Protein AF-A0A818KD99-F1 (afdb_monomer_lite)

Foldseek 3Di:
DDDFDPDDDDDDDDDDDADGWDADPNDTDGDPLSVLVCCLVVQQVAQRQFQLPRDGSVPDDVVSNVVSSVLLVCCCVALLDCDVVHALHCLLLVVLVLVVQDDPVSNDVSQDCVNQNDCRNVVSVPDDNVVNLVRLLVSCPVVQVCLVVVPCGANSGNHHHSNRCSVLVSLLVCCLRPVVSSCVRFVVSDVSRVVSNVVVCPPPVNVSVVVSVVSVVVD

Secondary structure (DSSP, 8-state):
-----------SS--------EEETTEEE-SHHHHHHHHHHH-TTSBPSSSSS--BGGGS-HHHHHHHHHHHHHHHHTTTS--TTT--HHHHHHHHHHHH--SHHHHHHHTSHHHH-TTHHHHHHTS-HHHHHHHHHHHHHHHHHHHHHSTT--SSSSS--HHHHHHHHHHHHHHHH-HHHHHHHTGGG-HHHHHHHHHHHHHHHHHHHHHHHHHTT--

Structure (mmCIF, N/CA/C/O backbone):
data_AF-A0A818KD99-F1
#
_entry.id   AF-A0A818KD99-F1
#
loop_
_atom_site.group_PDB
_atom_site.id
_atom_site.type_symbol
_atom_site.label_atom_id
_atom_site.label_alt_id
_atom_site.label_comp_id
_atom_site.label_asym_id
_atom_site.label_entity_id
_atom_site.label_seq_id
_atom_site.pdbx_PDB_ins_code
_atom_site.Cartn_x
_atom_site.Cartn_y
_atom_site.Cartn_z
_atom_site.occupancy
_atom_site.B_iso_or_equiv
_atom_site.auth_seq_id
_atom_site.auth_comp_id
_atom_site.auth_asym_id
_atom_site.auth_atom_id
_atom_site.pdbx_PDB_model_num
ATOM 1 N N . MET A 1 1 ? -13.123 -18.432 10.328 1.00 26.11 1 MET A N 1
ATOM 2 C CA . MET A 1 1 ? -12.073 -18.640 9.309 1.00 26.11 1 MET A CA 1
ATOM 3 C C . MET A 1 1 ? -12.634 -18.139 7.995 1.00 26.11 1 MET A C 1
ATOM 5 O O . MET A 1 1 ? -13.547 -18.763 7.474 1.00 26.11 1 MET A O 1
ATOM 9 N N . ILE A 1 2 ? -12.191 -16.966 7.548 1.00 26.88 2 ILE A N 1
ATOM 10 C CA . ILE A 1 2 ? -12.577 -16.408 6.250 1.00 26.88 2 ILE A CA 1
ATOM 11 C C . ILE A 1 2 ? -11.594 -17.006 5.240 1.00 26.88 2 ILE A C 1
ATOM 13 O O . ILE A 1 2 ? -10.400 -16.733 5.319 1.00 26.88 2 ILE A O 1
ATOM 17 N N . ASN A 1 3 ? -12.075 -17.883 4.359 1.00 22.14 3 ASN A N 1
ATOM 18 C CA . ASN A 1 3 ? -11.269 -18.414 3.263 1.00 22.14 3 ASN A CA 1
ATOM 19 C C . ASN A 1 3 ? -11.343 -17.417 2.104 1.00 22.14 3 ASN A C 1
ATOM 21 O O . ASN A 1 3 ? -12.406 -17.232 1.516 1.00 22.14 3 ASN A O 1
ATOM 25 N N . ILE A 1 4 ? -10.221 -16.771 1.794 1.00 31.23 4 ILE A N 1
ATOM 26 C CA . ILE A 1 4 ? -10.074 -15.942 0.597 1.00 31.23 4 ILE A CA 1
ATOM 27 C C . ILE A 1 4 ? -9.836 -16.901 -0.573 1.00 31.23 4 ILE A C 1
ATOM 29 O O . ILE A 1 4 ? -8.797 -17.559 -0.638 1.00 31.23 4 ILE A O 1
ATOM 33 N N . TYR A 1 5 ? -10.808 -17.022 -1.475 1.00 26.77 5 TYR A N 1
ATOM 34 C CA . TYR A 1 5 ? -10.678 -17.832 -2.684 1.00 26.77 5 TYR A CA 1
ATOM 35 C C . TYR A 1 5 ? -10.299 -16.932 -3.863 1.00 26.77 5 TYR A C 1
ATOM 37 O O . TYR A 1 5 ? -11.131 -16.208 -4.398 1.00 26.77 5 TYR A O 1
ATOM 45 N N . ILE A 1 6 ? -9.048 -17.016 -4.322 1.00 28.67 6 ILE A N 1
ATOM 46 C CA . ILE A 1 6 ? -8.681 -16.529 -5.657 1.00 28.67 6 ILE A CA 1
ATOM 47 C C . ILE A 1 6 ? -9.100 -17.618 -6.652 1.00 28.67 6 ILE A C 1
ATOM 49 O O . ILE A 1 6 ? -8.325 -18.516 -6.976 1.00 28.67 6 ILE A O 1
ATOM 53 N N . THR A 1 7 ? -10.358 -17.603 -7.090 1.00 27.12 7 THR A N 1
ATOM 54 C CA . THR A 1 7 ? -10.841 -18.517 -8.134 1.00 27.12 7 THR A CA 1
ATOM 55 C C . THR A 1 7 ? -10.511 -17.968 -9.521 1.00 27.12 7 THR A C 1
ATOM 57 O O . THR A 1 7 ? -11.014 -16.928 -9.949 1.00 27.12 7 THR A O 1
ATOM 60 N N . HIS A 1 8 ? -9.657 -18.701 -10.236 1.00 25.56 8 HIS A N 1
ATOM 61 C CA . HIS A 1 8 ? -9.480 -18.595 -11.681 1.00 25.56 8 HIS A CA 1
ATOM 62 C C . HIS A 1 8 ? -10.712 -19.217 -12.360 1.00 25.56 8 HIS A C 1
ATOM 64 O O . HIS A 1 8 ? -11.007 -20.391 -12.137 1.00 25.56 8 HIS A O 1
ATOM 70 N N . ILE A 1 9 ? -11.449 -18.437 -13.154 1.00 29.59 9 ILE A N 1
ATOM 71 C CA . ILE A 1 9 ? -12.524 -18.943 -14.019 1.00 29.59 9 ILE A CA 1
ATOM 72 C C . ILE A 1 9 ? -12.188 -18.550 -15.458 1.00 29.59 9 ILE A C 1
ATOM 74 O O . ILE A 1 9 ? -12.288 -17.378 -15.826 1.00 29.59 9 ILE A O 1
ATOM 78 N N . GLU A 1 10 ? -11.825 -19.540 -16.272 1.00 31.14 10 GLU A N 1
ATOM 79 C CA . GLU A 1 10 ? -11.877 -19.451 -17.731 1.00 31.14 10 GLU A CA 1
ATOM 80 C C . GLU A 1 10 ? -13.344 -19.399 -18.194 1.00 31.14 10 GLU A C 1
ATOM 82 O O . GLU A 1 10 ? -14.123 -20.292 -17.858 1.00 31.14 10 GLU A O 1
ATOM 87 N N . ASN A 1 11 ? -13.727 -18.391 -18.992 1.00 32.22 11 ASN A N 1
ATOM 88 C CA . ASN A 1 11 ? -14.248 -18.635 -20.348 1.00 32.22 11 ASN A CA 1
ATOM 89 C C . ASN A 1 11 ? -14.561 -17.352 -21.145 1.00 32.22 11 ASN A C 1
ATOM 91 O O . ASN A 1 11 ? -15.313 -16.486 -20.702 1.00 32.22 11 ASN A O 1
ATOM 95 N N . ASN A 1 12 ? -14.035 -17.339 -22.374 1.00 35.34 12 ASN A N 1
ATOM 96 C CA . ASN A 1 12 ? -14.527 -16.730 -23.612 1.00 35.34 12 ASN A CA 1
ATOM 97 C C . ASN A 1 12 ? -15.147 -15.322 -23.570 1.00 35.34 12 ASN A C 1
ATOM 99 O O . ASN A 1 12 ? -16.358 -15.149 -23.434 1.00 35.34 12 ASN A O 1
ATOM 103 N N . GLY A 1 13 ? -14.332 -14.334 -23.956 1.00 32.75 13 GLY A N 1
ATOM 104 C CA . GLY A 1 13 ? -14.774 -13.446 -25.035 1.00 32.75 13 GLY A CA 1
ATOM 105 C C . GLY A 1 13 ? -14.569 -11.947 -24.878 1.00 32.75 13 GLY A C 1
ATOM 106 O O . GLY A 1 13 ? -14.879 -11.258 -25.837 1.00 32.75 13 GLY A O 1
ATOM 107 N N . ASN A 1 14 ? -14.065 -11.426 -23.754 1.00 34.41 14 ASN A N 1
ATOM 108 C CA . ASN A 1 14 ? -13.600 -10.032 -23.634 1.00 34.41 14 ASN A CA 1
ATOM 109 C C . ASN A 1 14 ? -12.759 -9.865 -22.356 1.00 34.41 14 ASN A C 1
ATOM 111 O O . ASN A 1 14 ? -13.294 -9.760 -21.251 1.00 34.41 14 ASN A O 1
ATOM 115 N N . GLU A 1 15 ? -11.437 -9.878 -22.504 1.00 33.91 15 GLU A N 1
ATOM 116 C CA . GLU A 1 15 ? -10.476 -9.870 -21.398 1.00 33.91 15 GLU A CA 1
ATOM 117 C C . GLU A 1 15 ? -10.384 -8.508 -20.692 1.00 33.91 15 GLU A C 1
ATOM 119 O O . GLU A 1 15 ? -9.918 -7.511 -21.243 1.00 33.91 15 GLU A O 1
ATOM 124 N N . LYS A 1 16 ? -10.765 -8.497 -19.412 1.00 34.91 16 LYS A N 1
ATOM 125 C CA . LYS A 1 16 ? -10.195 -7.619 -18.384 1.00 34.91 16 LYS A CA 1
ATOM 126 C C . LYS A 1 16 ? -9.540 -8.521 -17.346 1.00 34.91 16 LYS A C 1
ATOM 128 O O . LYS A 1 16 ? -10.191 -9.442 -16.857 1.00 34.91 16 LYS A O 1
ATOM 133 N N . ILE A 1 17 ? -8.276 -8.255 -17.027 1.00 36.91 17 ILE A N 1
ATOM 134 C CA . ILE A 1 17 ? -7.536 -8.946 -15.965 1.00 36.91 17 ILE A CA 1
ATOM 135 C C . ILE A 1 17 ? -8.231 -8.727 -14.617 1.00 36.91 17 ILE A C 1
ATOM 137 O O . ILE A 1 17 ? -8.660 -7.612 -14.324 1.00 36.91 17 ILE A O 1
ATOM 141 N N . ARG A 1 18 ? -8.377 -9.807 -13.838 1.00 43.84 18 ARG A N 1
ATOM 142 C CA . ARG A 1 18 ? -9.147 -9.881 -12.585 1.00 43.84 18 ARG A CA 1
ATOM 143 C C . ARG A 1 18 ? -8.209 -10.175 -11.404 1.00 43.84 18 ARG A C 1
ATOM 145 O O . ARG A 1 18 ? -7.439 -11.127 -11.485 1.00 43.84 18 ARG A O 1
ATOM 152 N N . GLU A 1 19 ? -8.316 -9.399 -10.327 1.00 45.09 19 GLU A N 1
ATOM 153 C CA . GLU A 1 19 ? -7.688 -9.624 -9.009 1.00 45.09 19 GLU A CA 1
ATOM 154 C C . GLU A 1 19 ? -8.758 -9.522 -7.898 1.00 45.09 19 GLU A C 1
ATOM 156 O O . GLU A 1 19 ? -9.777 -8.868 -8.113 1.00 45.09 19 GLU A O 1
ATOM 161 N N . GLU A 1 20 ? -8.500 -10.200 -6.765 1.00 42.84 20 GLU A N 1
ATOM 162 C CA . GLU A 1 20 ? -9.299 -10.355 -5.522 1.00 42.84 20 GLU A CA 1
ATOM 163 C C . GLU A 1 20 ? -10.825 -10.540 -5.687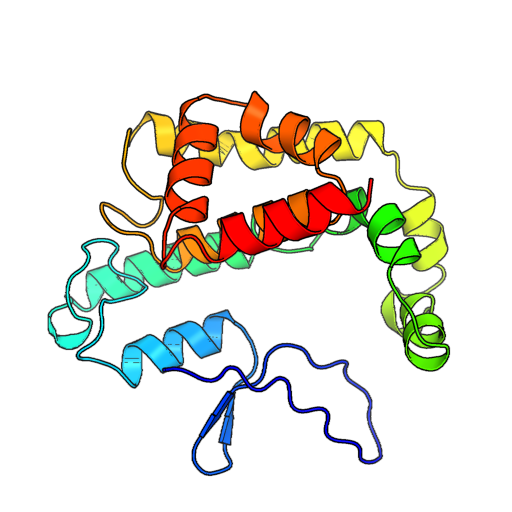 1.00 42.84 20 GLU A C 1
ATOM 165 O O . GLU A 1 20 ? -11.573 -9.586 -5.886 1.00 42.84 20 GLU A O 1
ATOM 170 N N . ASN A 1 21 ? -11.303 -11.783 -5.518 1.00 47.00 21 ASN A N 1
ATOM 171 C CA . ASN A 1 21 ? -12.726 -12.131 -5.600 1.00 47.00 21 ASN A CA 1
ATOM 172 C C . ASN A 1 21 ? -13.257 -12.622 -4.246 1.00 47.00 21 ASN A C 1
ATOM 174 O O . ASN A 1 21 ? -12.623 -13.449 -3.590 1.00 47.00 21 ASN A O 1
ATOM 178 N N . TYR A 1 22 ? -14.470 -12.194 -3.890 1.00 49.56 22 TYR A N 1
ATOM 179 C CA . TYR A 1 22 ? -15.312 -12.872 -2.901 1.00 49.56 22 TYR A CA 1
ATOM 180 C C . TYR A 1 22 ? -16.582 -13.373 -3.595 1.00 49.56 22 TYR A C 1
ATOM 182 O O . TYR A 1 22 ? -17.238 -12.610 -4.305 1.00 49.56 22 TYR A O 1
ATOM 190 N N . GLU A 1 23 ? -16.909 -14.654 -3.403 1.00 46.06 23 GLU A N 1
ATOM 191 C CA . GLU A 1 23 ? -18.148 -15.276 -3.880 1.00 46.06 23 GLU A CA 1
ATOM 192 C C . GLU A 1 23 ? -19.087 -15.501 -2.689 1.00 46.06 23 GLU A C 1
ATOM 194 O O . GLU A 1 23 ? -18.743 -16.212 -1.743 1.00 46.06 23 GLU A O 1
ATOM 199 N N . LEU A 1 24 ? -20.274 -14.895 -2.738 1.00 53.84 24 LEU A N 1
ATOM 200 C CA . LEU A 1 24 ? -21.346 -15.109 -1.766 1.00 53.84 24 LEU A CA 1
ATOM 201 C C . LEU A 1 24 ? -22.647 -15.387 -2.522 1.00 53.84 24 LEU A C 1
ATOM 203 O O . LEU A 1 24 ? -23.098 -14.539 -3.289 1.00 53.84 24 LEU A O 1
ATOM 207 N N . ASP A 1 25 ? -23.244 -16.565 -2.328 1.00 53.84 25 ASP A N 1
ATOM 208 C CA . ASP A 1 25 ? -24.522 -16.958 -2.948 1.00 53.84 25 ASP A CA 1
ATOM 209 C C . ASP A 1 25 ? -24.576 -16.737 -4.480 1.00 53.84 25 ASP A C 1
ATOM 211 O O . ASP A 1 25 ? -25.612 -16.391 -5.048 1.00 53.84 25 ASP A O 1
ATOM 215 N N . GLY A 1 26 ? -23.435 -16.905 -5.164 1.00 61.97 26 GLY A N 1
ATOM 216 C CA . GLY A 1 26 ? -23.280 -16.687 -6.609 1.00 61.97 26 GLY A CA 1
ATOM 217 C C . GLY A 1 26 ? -23.076 -15.226 -7.043 1.00 61.97 26 GLY A C 1
ATOM 218 O O . GLY A 1 26 ? -23.005 -14.954 -8.241 1.00 61.97 26 GLY A O 1
ATOM 219 N N . THR A 1 27 ? -22.967 -14.280 -6.103 1.00 63.59 27 THR A N 1
ATOM 220 C CA . THR A 1 27 ? -22.632 -12.872 -6.370 1.00 63.59 27 THR A CA 1
ATOM 221 C C . THR A 1 27 ? -21.140 -12.635 -6.163 1.00 63.59 27 THR A C 1
ATOM 223 O O . THR A 1 27 ? -20.598 -12.945 -5.103 1.00 63.59 27 THR A O 1
ATOM 226 N N . PHE A 1 28 ? -20.489 -12.051 -7.171 1.00 74.94 28 PHE A N 1
ATOM 227 C CA . PHE A 1 28 ? -19.080 -11.668 -7.117 1.00 74.94 28 PHE A CA 1
ATOM 228 C C . PHE A 1 28 ? -18.934 -10.175 -6.834 1.00 74.94 28 PHE A C 1
ATOM 230 O O . PHE A 1 28 ? -19.498 -9.345 -7.553 1.00 74.94 28 PHE A O 1
ATOM 237 N N . ILE A 1 29 ? -18.146 -9.846 -5.812 1.00 72.69 29 ILE A N 1
ATOM 238 C CA . ILE A 1 29 ? -17.734 -8.472 -5.511 1.00 72.69 29 ILE A CA 1
ATOM 239 C C . ILE A 1 29 ? -16.261 -8.330 -5.882 1.00 72.69 29 ILE A C 1
ATOM 241 O O . ILE A 1 29 ? -15.429 -9.142 -5.479 1.00 72.69 29 ILE A O 1
ATOM 245 N N . TYR A 1 30 ? -15.978 -7.292 -6.662 1.00 75.06 30 TYR A N 1
ATOM 246 C CA . TYR A 1 30 ? -14.647 -6.883 -7.103 1.00 75.06 30 TYR A CA 1
ATOM 247 C C . TYR A 1 30 ? -14.370 -5.481 -6.558 1.00 75.06 30 TYR A C 1
ATOM 249 O O . TYR A 1 30 ? -15.332 -4.772 -6.268 1.00 75.06 30 TYR A O 1
ATOM 257 N N . ASP A 1 31 ? -13.097 -5.068 -6.538 1.00 82.19 31 ASP A N 1
ATOM 258 C CA . ASP A 1 31 ? -12.602 -3.805 -5.957 1.00 82.19 31 ASP A CA 1
ATOM 259 C C . ASP A 1 31 ? -12.499 -3.875 -4.423 1.00 82.19 31 ASP A C 1
ATOM 261 O O . ASP A 1 31 ? -13.488 -4.061 -3.714 1.00 82.19 31 ASP A O 1
ATOM 265 N N . SER A 1 32 ? -11.276 -3.731 -3.904 1.00 84.94 32 SER A N 1
ATOM 266 C CA . SER A 1 32 ? -10.979 -3.862 -2.472 1.00 84.94 32 SER A CA 1
ATOM 267 C C . SER A 1 32 ? -11.717 -2.831 -1.615 1.00 84.94 32 SER A C 1
ATOM 269 O O . SER A 1 32 ? -12.042 -3.112 -0.459 1.00 84.94 32 SER A O 1
ATOM 271 N N . PHE A 1 33 ? -12.050 -1.662 -2.171 1.00 89.44 33 PHE A N 1
ATOM 272 C CA . PHE A 1 33 ? -12.852 -0.661 -1.480 1.00 89.44 33 PHE A CA 1
ATOM 273 C C . PHE A 1 33 ? -14.318 -1.095 -1.394 1.00 89.44 33 PHE A C 1
ATOM 275 O O . PHE A 1 33 ? -14.915 -1.017 -0.322 1.00 89.44 33 PHE A O 1
ATOM 282 N N . LEU A 1 34 ? -14.889 -1.610 -2.490 1.00 90.12 34 LEU A N 1
ATOM 283 C CA . LEU A 1 34 ? -16.258 -2.142 -2.490 1.00 90.12 34 LEU A CA 1
ATOM 284 C C . LEU A 1 34 ? -16.393 -3.370 -1.585 1.00 90.12 34 LEU A C 1
ATOM 286 O O . LEU A 1 34 ? -17.403 -3.515 -0.898 1.00 90.12 34 LEU A O 1
ATOM 290 N N . ILE A 1 35 ? -15.367 -4.222 -1.537 1.00 89.31 35 ILE A N 1
ATOM 291 C CA . ILE A 1 35 ? -15.289 -5.341 -0.595 1.00 89.31 35 ILE A CA 1
ATOM 292 C C . ILE A 1 35 ? -15.326 -4.822 0.845 1.00 89.31 35 ILE A C 1
ATOM 294 O O . ILE A 1 35 ? -16.110 -5.329 1.642 1.00 89.31 35 ILE A O 1
ATOM 298 N N . ALA A 1 36 ? -14.546 -3.791 1.187 1.00 93.88 36 ALA A N 1
ATOM 299 C CA . ALA A 1 36 ? -14.570 -3.203 2.526 1.00 93.88 36 ALA A CA 1
ATOM 300 C C . ALA A 1 36 ? -15.946 -2.612 2.883 1.00 93.88 36 ALA A C 1
ATOM 302 O O . ALA A 1 36 ? -16.438 -2.807 3.993 1.00 93.88 36 ALA A O 1
ATOM 303 N N . GLU A 1 37 ? -16.612 -1.935 1.943 1.00 94.00 37 GLU A N 1
ATOM 304 C CA . GLU A 1 37 ? -17.975 -1.437 2.162 1.00 94.00 37 GLU A CA 1
ATOM 305 C C . GLU A 1 37 ? -18.997 -2.560 2.329 1.00 94.00 37 GLU A C 1
ATOM 307 O O . GLU A 1 37 ? -19.921 -2.448 3.135 1.00 94.00 37 GLU A O 1
ATOM 312 N N . TRP A 1 38 ? -18.844 -3.642 1.572 1.00 93.75 38 TRP A N 1
ATOM 313 C CA . TRP A 1 38 ? -19.688 -4.813 1.717 1.00 93.75 38 TRP A CA 1
ATOM 314 C C . TRP A 1 38 ? -19.463 -5.504 3.064 1.00 93.75 38 TRP A C 1
ATOM 316 O O . TRP A 1 38 ? -20.446 -5.833 3.726 1.00 93.75 38 TRP A O 1
ATOM 326 N N . LEU A 1 39 ? -18.210 -5.670 3.499 1.00 93.62 39 LEU A N 1
ATOM 327 C CA . LEU A 1 39 ? -17.862 -6.241 4.803 1.00 93.62 39 LEU A CA 1
ATOM 328 C C . LEU A 1 39 ? -18.479 -5.430 5.947 1.00 93.62 39 LEU A C 1
ATOM 330 O O . LEU A 1 39 ? -19.118 -6.015 6.818 1.00 93.62 39 LEU A O 1
ATOM 334 N N . GLU A 1 40 ? -18.354 -4.102 5.897 1.00 95.25 40 GLU A N 1
ATOM 335 C CA . GLU A 1 40 ? -18.941 -3.180 6.879 1.00 95.25 40 GLU A CA 1
ATOM 336 C C . GLU A 1 40 ? -20.456 -3.377 7.016 1.00 95.25 40 GLU A C 1
ATOM 338 O O . GLU A 1 40 ? -20.985 -3.424 8.120 1.00 95.25 40 GLU A O 1
ATOM 343 N N . ASN A 1 41 ? -21.163 -3.536 5.894 1.00 93.88 41 ASN A N 1
ATOM 344 C CA . ASN A 1 41 ? -22.617 -3.701 5.902 1.00 93.88 41 ASN A CA 1
ATOM 345 C C . ASN A 1 41 ? -23.062 -5.131 6.253 1.00 93.88 41 ASN A C 1
ATOM 347 O O . ASN A 1 41 ? -24.132 -5.321 6.828 1.00 93.88 41 ASN A O 1
ATOM 351 N N . THR A 1 42 ? -22.282 -6.138 5.857 1.00 94.25 42 THR A N 1
ATOM 352 C CA . THR A 1 42 ? -22.667 -7.557 5.956 1.00 94.25 42 THR A CA 1
ATOM 353 C C . THR A 1 42 ? -22.359 -8.146 7.322 1.00 94.25 42 THR A C 1
ATOM 355 O O . THR A 1 42 ? -23.076 -9.033 7.783 1.00 94.25 42 THR A O 1
ATOM 358 N N . TYR A 1 43 ? -21.321 -7.641 7.988 1.00 94.62 43 TYR A N 1
ATOM 359 C CA . TYR A 1 43 ? -20.899 -8.095 9.309 1.00 94.62 43 TYR A CA 1
ATOM 360 C C . TYR A 1 43 ? -21.024 -6.959 10.328 1.00 94.62 43 TYR A C 1
ATOM 362 O O . TYR A 1 43 ? -20.014 -6.490 10.853 1.00 94.62 43 TYR A O 1
ATOM 370 N N . PRO A 1 44 ? -22.256 -6.523 10.648 1.00 95.44 44 PRO A N 1
ATOM 371 C CA . PRO A 1 44 ? -22.470 -5.414 11.570 1.00 95.44 44 PRO A CA 1
ATOM 372 C C . PRO A 1 44 ? -21.938 -5.714 12.983 1.00 95.44 44 PRO A C 1
ATOM 374 O O . PRO A 1 44 ? -21.528 -4.801 13.695 1.00 95.44 44 PRO A O 1
ATOM 377 N N . ASP A 1 45 ? -21.882 -6.995 13.356 1.00 97.00 45 ASP A N 1
ATOM 378 C CA . ASP A 1 45 ? -21.361 -7.481 14.639 1.00 97.00 45 ASP A CA 1
ATOM 379 C C . ASP A 1 45 ? -19.830 -7.680 14.644 1.00 97.00 45 ASP A C 1
ATOM 381 O O . ASP A 1 45 ? -19.278 -8.264 15.578 1.00 97.00 45 ASP A O 1
ATOM 385 N N . ALA A 1 46 ? -19.128 -7.228 13.600 1.00 96.00 46 ALA A N 1
ATOM 386 C CA . ALA A 1 46 ? -17.669 -7.175 13.540 1.00 96.00 46 ALA A CA 1
ATOM 387 C C . ALA A 1 46 ? -17.160 -5.735 13.752 1.00 96.00 46 ALA A C 1
ATOM 389 O O . ALA A 1 46 ? -17.921 -4.781 13.559 1.00 96.00 46 ALA A O 1
ATOM 390 N N . PRO A 1 47 ? -15.882 -5.547 14.145 1.00 96.31 47 PRO A N 1
ATOM 391 C CA . PRO A 1 47 ? -15.293 -4.216 14.259 1.00 96.31 47 PRO A CA 1
ATOM 392 C C . PRO A 1 47 ? -15.404 -3.422 12.953 1.00 96.31 47 PRO A C 1
ATOM 394 O O . PRO A 1 47 ? -15.102 -3.954 11.884 1.00 96.31 47 PRO A O 1
ATOM 397 N N . SER A 1 48 ? -15.802 -2.152 13.043 1.00 97.38 48 SER A N 1
ATOM 398 C CA . SER A 1 48 ? -15.919 -1.276 11.874 1.00 97.38 48 SER A CA 1
ATOM 399 C C . SER A 1 48 ? -14.560 -1.030 11.221 1.00 97.38 48 SER A C 1
ATOM 401 O O . SER A 1 48 ? -13.567 -0.734 11.891 1.00 97.38 48 SER A O 1
ATOM 403 N N . LEU A 1 49 ? -14.534 -1.069 9.889 1.00 97.19 49 LEU A N 1
ATOM 404 C CA . LEU A 1 49 ? -13.362 -0.735 9.082 1.00 97.19 49 LEU A CA 1
ATOM 405 C C . LEU A 1 49 ? -13.175 0.778 8.928 1.00 97.19 49 LEU A C 1
ATOM 407 O O . LEU A 1 49 ? -12.108 1.221 8.504 1.00 97.19 49 LEU A O 1
ATOM 411 N N . PHE A 1 50 ? -14.187 1.585 9.252 1.00 97.94 50 PHE A N 1
ATOM 412 C CA . PHE A 1 50 ? -14.200 3.011 8.924 1.00 97.94 50 PHE A CA 1
ATOM 413 C C . PHE A 1 50 ? -14.220 3.933 10.147 1.00 97.94 50 PHE A C 1
ATOM 415 O O . PHE A 1 50 ? -13.904 5.110 10.009 1.00 97.94 50 PHE A O 1
ATOM 422 N N . THR A 1 51 ? -14.529 3.460 11.354 1.00 97.00 51 THR A N 1
ATOM 423 C CA . THR A 1 51 ? -14.543 4.348 12.534 1.00 97.00 51 THR A CA 1
ATOM 424 C C . THR A 1 51 ? -13.173 4.554 13.172 1.00 97.00 51 THR A C 1
ATOM 426 O O . THR A 1 51 ? -12.937 5.615 13.744 1.00 97.00 51 THR A O 1
ATOM 429 N N . GLY A 1 52 ? -12.293 3.547 13.120 1.00 95.94 52 GLY A N 1
ATOM 430 C CA . GLY A 1 52 ? -10.982 3.574 13.782 1.00 95.94 52 GLY A CA 1
ATOM 431 C C . GLY A 1 52 ? -11.032 3.537 15.313 1.00 95.94 52 GLY A C 1
ATOM 432 O O . GLY A 1 52 ? -10.009 3.745 15.962 1.00 95.94 52 GLY A O 1
ATOM 433 N N . ASP A 1 53 ? -12.196 3.275 15.915 1.00 95.75 53 ASP A N 1
ATOM 434 C CA . ASP A 1 53 ? -12.380 3.223 17.373 1.00 95.75 53 ASP A CA 1
ATOM 435 C C . ASP A 1 53 ? -12.469 1.794 17.937 1.00 95.75 53 ASP A C 1
ATOM 437 O O . ASP A 1 53 ? -12.572 1.619 19.152 1.00 95.75 53 ASP A O 1
ATOM 441 N N . GLY A 1 54 ? -12.400 0.782 17.066 1.00 93.81 54 GLY A N 1
ATOM 442 C CA . GLY A 1 54 ? -12.425 -0.638 17.428 1.00 93.81 54 GLY A CA 1
ATOM 443 C C . GLY A 1 54 ? -13.802 -1.165 17.832 1.00 93.81 54 GLY A C 1
ATOM 444 O O . GLY A 1 54 ? -13.910 -2.322 18.237 1.00 93.81 54 GLY A O 1
ATOM 445 N N . LYS A 1 55 ? -14.852 -0.342 17.741 1.00 95.69 55 LYS A N 1
ATOM 446 C CA . LYS A 1 55 ? -16.222 -0.759 18.054 1.00 95.69 55 LYS A CA 1
ATOM 447 C C . LYS A 1 55 ? -16.849 -1.525 16.900 1.00 95.69 55 LYS A C 1
ATOM 449 O O . LYS A 1 55 ? -16.383 -1.453 15.763 1.00 95.69 55 LYS A O 1
ATOM 454 N N . LEU A 1 56 ? -17.923 -2.245 17.213 1.00 97.12 56 LEU A N 1
ATOM 455 C CA . LEU A 1 56 ? -18.720 -2.945 16.215 1.00 97.12 56 LEU A CA 1
ATOM 456 C C . LEU A 1 56 ? -19.344 -1.947 15.237 1.00 97.12 56 LEU A C 1
ATOM 458 O O . LEU A 1 56 ? -19.690 -0.826 15.620 1.00 97.12 56 LEU A O 1
ATOM 462 N N . SER A 1 57 ? -19.515 -2.355 13.983 1.00 94.88 57 SER A N 1
ATOM 463 C CA . SER A 1 57 ? -20.139 -1.508 12.966 1.00 94.88 57 SER A CA 1
ATOM 464 C C . SER A 1 57 ? -21.584 -1.129 13.331 1.00 94.88 57 SER A C 1
ATOM 466 O O . SER A 1 57 ? -21.982 0.020 13.146 1.00 94.88 57 SER A O 1
ATOM 468 N N . CYS A 1 58 ? -22.350 -2.025 13.966 1.00 94.81 58 CYS A N 1
ATOM 469 C CA . CYS A 1 58 ? -23.703 -1.719 14.451 1.00 94.81 58 CY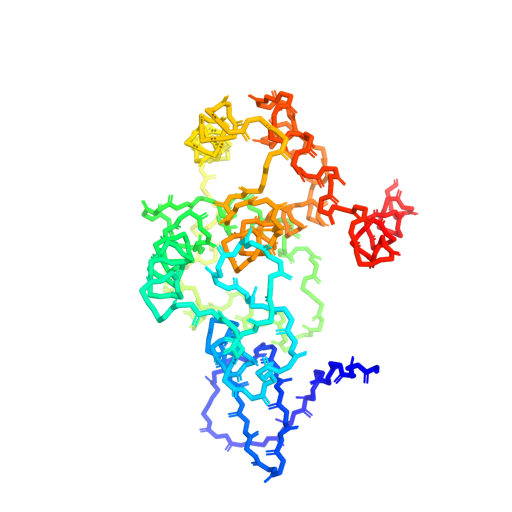S A CA 1
ATOM 470 C C . CYS A 1 58 ? -23.761 -0.652 15.557 1.00 94.81 58 CYS A C 1
ATOM 472 O O . CYS A 1 58 ? -24.788 0.014 15.697 1.00 94.81 58 CYS A O 1
ATOM 474 N N . ASP A 1 59 ? -22.673 -0.458 16.306 1.00 96.31 59 ASP A N 1
ATOM 475 C CA . ASP A 1 59 ? -22.567 0.556 17.362 1.00 96.31 59 ASP A CA 1
ATOM 476 C C . ASP A 1 59 ? -22.046 1.905 16.834 1.00 96.31 59 ASP A C 1
ATOM 478 O O . ASP A 1 59 ? -21.993 2.904 17.566 1.00 96.31 59 ASP A O 1
ATOM 482 N N . ALA A 1 60 ? -21.620 1.951 15.570 1.00 93.50 60 ALA A N 1
ATOM 483 C CA . ALA A 1 60 ? -21.004 3.120 14.976 1.00 93.50 60 ALA A CA 1
ATOM 484 C C . ALA A 1 60 ? -22.028 4.218 14.670 1.00 93.50 60 ALA A C 1
ATOM 486 O O . ALA A 1 60 ? -23.120 3.999 14.144 1.00 93.50 60 ALA A O 1
ATOM 487 N N . ARG A 1 61 ? -21.629 5.464 14.933 1.00 93.56 61 ARG A N 1
ATOM 488 C CA . ARG A 1 61 ? -22.380 6.634 14.476 1.00 93.56 61 ARG A CA 1
ATOM 489 C C . ARG A 1 61 ? -22.193 6.784 12.957 1.00 93.56 61 ARG A C 1
ATOM 491 O O . ARG A 1 61 ? -21.036 6.824 12.523 1.00 93.56 61 ARG A O 1
ATOM 498 N N . PRO A 1 62 ? -23.262 6.917 12.147 1.00 93.50 62 PRO A N 1
ATOM 499 C CA . PRO A 1 62 ? -23.152 6.999 10.686 1.00 93.50 62 PRO A CA 1
ATOM 500 C C . PRO A 1 62 ? -22.176 8.072 10.183 1.00 93.50 62 PRO A C 1
ATOM 502 O O . PRO A 1 62 ? -21.448 7.865 9.217 1.00 93.50 62 PRO A O 1
ATOM 505 N N . GLU A 1 63 ? -22.108 9.213 10.863 1.00 95.81 63 GLU A N 1
ATOM 506 C CA . GLU A 1 63 ? -21.183 10.303 10.565 1.00 95.81 63 GLU A CA 1
ATOM 507 C C . GLU A 1 63 ? -19.708 9.897 10.688 1.00 95.81 63 GLU A C 1
ATOM 509 O O . GLU A 1 63 ? -18.897 10.334 9.873 1.00 95.81 63 GLU A O 1
ATOM 514 N N . HIS A 1 64 ? -19.351 9.036 11.646 1.00 94.88 64 HIS A N 1
ATOM 515 C CA . HIS A 1 64 ? -17.978 8.549 11.794 1.00 94.88 64 HIS A CA 1
ATOM 516 C C . HIS A 1 64 ? -17.615 7.606 10.645 1.00 94.88 64 HIS A C 1
ATOM 518 O O . HIS A 1 64 ? -16.530 7.731 10.079 1.00 94.88 64 HIS A O 1
ATOM 524 N N . ILE A 1 65 ? -18.548 6.736 10.235 1.00 95.94 65 ILE A N 1
ATOM 525 C CA . ILE A 1 65 ? -18.366 5.876 9.058 1.00 95.94 65 ILE A CA 1
ATOM 526 C C . ILE A 1 65 ? -18.151 6.732 7.806 1.00 95.94 65 ILE A C 1
ATOM 528 O O . ILE A 1 65 ? -17.220 6.480 7.048 1.00 95.94 65 ILE A O 1
ATOM 532 N N . ILE A 1 66 ? -18.971 7.766 7.582 1.00 96.81 66 ILE A N 1
ATOM 533 C CA . ILE A 1 66 ? -18.853 8.636 6.398 1.00 96.81 66 ILE A CA 1
ATOM 534 C C . ILE A 1 66 ? -17.499 9.355 6.370 1.00 96.81 66 ILE A C 1
ATOM 536 O O . ILE A 1 66 ? -16.836 9.374 5.331 1.00 96.81 66 ILE A O 1
ATOM 540 N N . VAL A 1 67 ? -17.073 9.937 7.494 1.00 96.69 67 VAL A N 1
ATOM 541 C CA . VAL A 1 67 ? -15.769 10.613 7.590 1.00 96.69 67 VAL A CA 1
ATOM 542 C C . VAL A 1 67 ? -14.638 9.629 7.302 1.00 96.69 67 VAL A C 1
ATOM 544 O O . VAL A 1 67 ? -13.768 9.919 6.478 1.00 96.69 67 VAL A O 1
ATOM 547 N N . GLY A 1 68 ? -14.686 8.445 7.907 1.00 96.75 68 GLY A N 1
ATOM 548 C CA . GLY A 1 68 ? -13.680 7.417 7.705 1.00 96.75 68 GLY A CA 1
ATOM 549 C C . GLY A 1 68 ? -13.615 6.875 6.284 1.00 96.75 68 GLY A C 1
ATOM 550 O O . GLY A 1 68 ? -12.523 6.743 5.734 1.00 96.75 68 GLY A O 1
ATOM 551 N N . LYS A 1 69 ? -14.769 6.633 5.653 1.00 96.81 69 LYS A N 1
ATOM 552 C CA . LYS A 1 69 ? -14.869 6.239 4.240 1.00 96.81 69 LYS A CA 1
ATOM 553 C C . LYS A 1 69 ? -14.279 7.296 3.318 1.00 96.81 69 LYS A C 1
ATOM 555 O O . LYS A 1 69 ? -13.504 6.962 2.428 1.00 96.81 69 LYS A O 1
ATOM 560 N N . ASN A 1 70 ? -14.602 8.569 3.538 1.00 97.06 70 ASN A N 1
ATOM 561 C CA . ASN A 1 70 ? -14.064 9.658 2.724 1.00 97.06 70 ASN A CA 1
ATOM 562 C C . ASN A 1 70 ? -12.544 9.774 2.866 1.00 97.06 70 ASN A C 1
ATOM 564 O O . ASN A 1 70 ? -11.854 9.997 1.870 1.00 97.06 70 ASN A O 1
ATOM 568 N N . TYR A 1 71 ? -12.015 9.578 4.076 1.00 96.25 71 TYR A N 1
ATOM 569 C CA . TYR A 1 71 ? -10.574 9.556 4.287 1.00 96.25 71 TYR A CA 1
ATOM 570 C C . TYR A 1 71 ? -9.922 8.365 3.573 1.00 96.25 71 TYR A C 1
ATOM 572 O O . TYR A 1 71 ? -8.997 8.555 2.780 1.00 96.25 71 TYR A O 1
ATOM 580 N N . ALA A 1 72 ? -10.465 7.159 3.756 1.00 95.19 72 ALA A N 1
ATOM 581 C CA . ALA A 1 72 ? -9.991 5.959 3.075 1.00 95.19 72 ALA A CA 1
ATOM 582 C C . ALA A 1 72 ? -10.002 6.141 1.554 1.00 95.19 72 ALA A C 1
ATOM 584 O O . ALA A 1 72 ? -9.028 5.805 0.888 1.00 95.19 72 ALA A O 1
ATOM 585 N N . ARG A 1 73 ? -11.066 6.736 1.002 1.00 93.50 73 ARG A N 1
ATOM 586 C CA . ARG A 1 73 ? -11.207 6.937 -0.442 1.00 93.50 73 ARG A CA 1
ATOM 587 C C . ARG A 1 73 ? -10.241 7.980 -0.992 1.00 93.50 73 ARG A C 1
ATOM 589 O O . ARG A 1 73 ? -9.740 7.815 -2.100 1.00 93.50 73 ARG A O 1
ATOM 596 N N . MET A 1 74 ? -9.961 9.039 -0.231 1.00 93.31 74 MET A N 1
ATOM 597 C CA . MET A 1 74 ? -8.942 10.026 -0.599 1.00 93.31 74 MET A CA 1
ATOM 598 C C . MET A 1 74 ? -7.562 9.373 -0.694 1.00 93.31 74 MET A C 1
ATOM 600 O O . MET A 1 74 ? -6.810 9.652 -1.626 1.00 93.31 74 MET A O 1
ATOM 604 N N . ILE A 1 75 ? -7.240 8.498 0.257 1.00 93.06 75 ILE A N 1
ATOM 605 C CA . ILE A 1 75 ? -5.978 7.768 0.255 1.00 93.06 75 ILE A CA 1
ATOM 606 C C . ILE A 1 75 ? -5.944 6.765 -0.898 1.00 93.06 75 ILE A C 1
ATOM 608 O O . ILE A 1 75 ? -5.019 6.827 -1.697 1.00 93.06 75 ILE A O 1
ATOM 612 N N . ASP A 1 76 ? -6.964 5.925 -1.048 1.00 88.69 76 ASP A N 1
ATOM 613 C CA . ASP A 1 76 ? -7.087 4.917 -2.109 1.00 88.69 76 ASP A CA 1
ATOM 614 C C . ASP A 1 76 ? -6.941 5.503 -3.522 1.00 88.69 76 ASP A C 1
ATOM 616 O O . ASP A 1 76 ? -6.127 5.037 -4.317 1.00 88.69 76 ASP A O 1
ATOM 620 N N . LEU A 1 77 ? -7.647 6.598 -3.819 1.00 88.12 77 LEU A N 1
ATOM 621 C CA . LEU A 1 77 ? -7.563 7.265 -5.122 1.00 88.12 77 LEU A CA 1
ATOM 622 C C . LEU A 1 77 ? -6.334 8.175 -5.278 1.00 88.12 77 LEU A C 1
ATOM 624 O O . LEU A 1 77 ? -6.033 8.601 -6.396 1.00 88.12 77 LEU A O 1
ATOM 628 N N . GLY A 1 78 ? -5.662 8.493 -4.171 1.00 87.81 78 GLY A N 1
ATOM 629 C CA . GLY A 1 78 ? -4.509 9.381 -4.095 1.00 87.81 78 GLY A CA 1
ATOM 630 C C . GLY A 1 78 ? -3.223 8.616 -3.796 1.00 87.81 78 GLY A C 1
ATOM 631 O O . GLY A 1 78 ? -2.665 7.954 -4.667 1.00 87.81 78 GLY A O 1
ATOM 632 N N . LEU A 1 79 ? -2.723 8.731 -2.562 1.00 82.88 79 LEU A N 1
ATOM 633 C CA . LEU A 1 79 ? -1.427 8.172 -2.151 1.00 82.88 79 LEU A CA 1
ATOM 634 C C . LEU A 1 79 ? -1.356 6.636 -2.190 1.00 82.88 79 LEU A C 1
ATOM 636 O O . LEU A 1 79 ? -0.254 6.099 -2.192 1.00 82.88 79 LEU A O 1
ATOM 640 N N . GLY A 1 80 ? -2.482 5.928 -2.202 1.00 78.38 80 GLY A N 1
ATOM 641 C CA . GLY A 1 80 ? -2.571 4.477 -2.372 1.00 78.38 80 GLY A CA 1
ATOM 642 C C . GLY A 1 80 ? -2.648 4.036 -3.836 1.00 78.38 80 GLY A C 1
ATOM 643 O O . GLY A 1 80 ? -2.331 2.888 -4.144 1.00 78.38 80 GLY A O 1
ATOM 644 N N . ALA A 1 81 ? -3.000 4.939 -4.756 1.00 78.00 81 ALA A N 1
ATOM 645 C CA . ALA A 1 81 ? -3.180 4.607 -6.161 1.00 78.00 81 ALA A CA 1
ATOM 646 C C . ALA A 1 81 ? -1.849 4.300 -6.865 1.00 78.00 81 ALA A C 1
ATOM 648 O O . ALA A 1 81 ? -0.782 4.807 -6.522 1.00 78.00 81 ALA A O 1
ATOM 649 N N . SER A 1 82 ? -1.934 3.535 -7.952 1.00 73.94 82 SER A N 1
ATOM 650 C CA . SER A 1 82 ? -0.821 3.317 -8.892 1.00 73.94 82 SER A CA 1
ATOM 651 C C . SER A 1 82 ? -0.780 4.350 -10.028 1.00 73.94 82 SER A C 1
ATOM 653 O O . SER A 1 82 ? -0.183 4.106 -11.072 1.00 73.94 82 SER A O 1
ATOM 655 N N . LYS A 1 83 ? -1.453 5.491 -9.846 1.00 76.44 83 LYS A N 1
ATOM 656 C CA . LYS A 1 83 ? -1.543 6.560 -10.843 1.00 76.44 83 LYS A CA 1
ATOM 657 C C . LYS A 1 83 ? -0.395 7.567 -10.663 1.00 76.44 83 LYS A C 1
ATOM 659 O O . LYS A 1 83 ? -0.279 8.131 -9.568 1.00 76.44 83 LYS A O 1
ATOM 664 N N . PRO A 1 84 ? 0.417 7.832 -11.705 1.00 74.81 84 PRO A N 1
ATOM 665 C CA . PRO A 1 84 ? 1.651 8.616 -11.598 1.00 74.81 84 PRO A CA 1
ATOM 666 C C . PRO A 1 84 ? 1.429 10.084 -11.214 1.00 74.81 84 PRO A C 1
ATOM 668 O O . PRO A 1 84 ? 2.372 10.756 -10.786 1.00 74.81 84 PRO A O 1
ATOM 671 N N . GLU A 1 85 ? 0.204 10.598 -11.347 1.00 82.56 85 GLU A N 1
ATOM 672 C CA . GLU A 1 85 ? -0.185 11.937 -10.902 1.00 82.56 85 GLU A CA 1
ATOM 673 C C . GLU A 1 85 ? -0.133 12.071 -9.376 1.00 82.56 85 GLU A C 1
ATOM 675 O O . GLU A 1 85 ? 0.223 13.134 -8.868 1.00 82.56 85 GLU A O 1
ATOM 680 N N . TRP A 1 86 ? -0.442 10.992 -8.651 1.00 79.81 86 TRP A N 1
ATOM 681 C CA . TRP A 1 86 ? -0.522 10.988 -7.191 1.00 79.81 86 TRP A CA 1
ATOM 682 C C . TRP A 1 86 ? 0.648 10.260 -6.540 1.00 79.81 86 TRP A C 1
ATOM 684 O O . TRP A 1 86 ? 1.223 10.776 -5.579 1.00 79.81 86 TRP A O 1
ATOM 694 N N . ALA A 1 87 ? 1.044 9.100 -7.069 1.00 85.81 87 ALA A N 1
ATOM 695 C CA . ALA A 1 87 ? 2.119 8.308 -6.491 1.00 85.81 87 ALA A CA 1
ATOM 696 C C . ALA A 1 87 ? 2.912 7.505 -7.530 1.00 85.81 87 ALA A C 1
ATOM 698 O O . ALA A 1 87 ? 2.408 7.118 -8.578 1.00 85.81 87 ALA A O 1
ATOM 699 N N . VAL A 1 88 ? 4.185 7.248 -7.218 1.00 92.88 88 VAL A N 1
ATOM 700 C CA . VAL A 1 88 ? 5.167 6.669 -8.165 1.00 92.88 88 VAL A CA 1
ATOM 701 C C . VAL A 1 88 ? 5.530 5.216 -7.896 1.00 92.88 88 VAL A C 1
ATOM 703 O O . VAL A 1 88 ? 6.279 4.597 -8.637 1.00 92.88 88 VAL A O 1
ATOM 706 N N . TRP A 1 89 ? 4.946 4.632 -6.861 1.00 92.44 89 TRP A N 1
ATOM 707 C CA . TRP A 1 89 ? 4.041 3.563 -7.199 1.00 92.44 89 TRP A CA 1
ATOM 708 C C . TRP A 1 89 ? 4.588 2.312 -7.908 1.00 92.44 89 TRP A C 1
ATOM 710 O O . TRP A 1 89 ? 5.688 1.781 -7.700 1.00 92.44 89 TRP A O 1
ATOM 720 N N . PHE A 1 90 ? 3.703 1.880 -8.780 1.00 92.44 90 PHE A N 1
ATOM 721 C CA . PHE A 1 90 ? 3.935 0.971 -9.867 1.00 92.44 90 PHE A CA 1
ATOM 722 C C . PHE A 1 90 ? 5.207 1.302 -10.662 1.00 92.44 90 PHE A C 1
ATOM 724 O O . PHE A 1 90 ? 6.077 0.444 -10.747 1.00 92.44 90 PHE A O 1
ATOM 731 N N . ASP A 1 91 ? 5.375 2.542 -11.132 1.00 94.56 91 ASP A N 1
ATOM 732 C CA . ASP A 1 91 ? 6.506 2.974 -11.970 1.00 94.56 91 ASP A CA 1
ATOM 733 C C . ASP A 1 91 ? 7.876 2.634 -11.367 1.00 94.56 91 ASP A C 1
ATOM 735 O O . ASP A 1 91 ? 8.749 2.077 -12.033 1.00 94.56 91 ASP A O 1
ATOM 739 N N . LEU A 1 92 ? 8.064 2.929 -10.078 1.00 96.12 92 LEU A N 1
ATOM 740 C CA . LEU A 1 92 ? 9.328 2.711 -9.382 1.00 96.12 92 LEU A CA 1
ATOM 741 C C . LEU A 1 92 ? 9.669 1.226 -9.236 1.00 96.12 92 LEU A C 1
ATOM 743 O O . LEU A 1 92 ? 10.844 0.858 -9.283 1.00 96.12 92 LEU A O 1
ATOM 747 N N . PHE A 1 93 ? 8.664 0.382 -9.027 1.00 95.44 93 PHE A N 1
ATOM 748 C CA . PHE A 1 93 ? 8.854 -1.047 -8.776 1.00 95.44 93 PHE A CA 1
ATOM 749 C C . PHE A 1 93 ? 8.574 -1.917 -10.007 1.00 95.44 93 PHE A C 1
ATOM 751 O O . PHE A 1 93 ? 8.739 -3.135 -9.946 1.00 95.44 93 PHE A O 1
ATOM 758 N N . PHE A 1 94 ? 8.210 -1.309 -11.138 1.00 95.31 94 PHE A N 1
ATOM 759 C CA . PHE A 1 94 ? 7.934 -2.003 -12.390 1.00 95.31 94 PHE A CA 1
ATOM 760 C C . PHE A 1 94 ? 9.083 -2.924 -12.836 1.00 95.31 94 PHE A C 1
ATOM 762 O O . PHE A 1 94 ? 8.799 -4.071 -13.177 1.00 95.31 94 PHE A O 1
ATOM 769 N N . PRO A 1 95 ? 10.374 -2.526 -12.765 1.00 95.62 95 PRO A N 1
ATOM 770 C CA . PRO A 1 95 ? 11.474 -3.415 -13.149 1.00 95.62 95 PRO A CA 1
ATOM 771 C C . PRO A 1 95 ? 11.632 -4.649 -12.250 1.00 95.62 95 PRO A C 1
ATOM 773 O O . PRO A 1 95 ? 12.168 -5.663 -12.691 1.00 95.62 95 PRO A O 1
ATOM 776 N N . GLN A 1 96 ? 11.226 -4.569 -10.979 1.00 94.62 96 GLN A N 1
ATOM 777 C CA . GLN A 1 96 ? 11.205 -5.716 -10.071 1.00 94.62 96 GLN A CA 1
ATOM 778 C C . GLN A 1 96 ? 10.003 -6.610 -10.373 1.00 94.62 96 GLN A C 1
ATOM 780 O O . GLN A 1 96 ? 10.166 -7.820 -10.500 1.00 94.62 96 GLN A O 1
ATOM 785 N N . LEU A 1 97 ? 8.825 -6.010 -10.567 1.00 92.62 97 LEU A N 1
ATOM 786 C CA . LEU A 1 97 ? 7.611 -6.733 -10.931 1.00 92.62 97 LEU A CA 1
ATOM 787 C C . LEU A 1 97 ? 7.778 -7.501 -12.253 1.00 92.62 97 LEU A C 1
ATOM 789 O O . LEU A 1 97 ? 7.439 -8.677 -12.307 1.00 92.62 97 LEU A O 1
ATOM 793 N N . ASP A 1 98 ? 8.369 -6.887 -13.285 1.00 94.06 98 ASP A N 1
ATOM 794 C CA . ASP A 1 98 ? 8.617 -7.507 -14.601 1.00 94.06 98 ASP A CA 1
ATOM 795 C C . ASP A 1 98 ? 9.403 -8.826 -14.515 1.00 94.06 98 ASP A C 1
ATOM 797 O O . ASP A 1 98 ? 9.173 -9.747 -15.302 1.00 94.06 98 ASP A O 1
ATOM 801 N N . LYS A 1 99 ? 10.299 -8.954 -13.532 1.00 92.50 99 LYS A N 1
ATOM 802 C CA . LYS A 1 99 ? 11.092 -10.174 -13.321 1.00 92.50 99 LYS A CA 1
ATOM 803 C C . LYS A 1 99 ? 10.289 -11.313 -12.698 1.00 92.50 99 LYS A C 1
ATOM 805 O O . LYS A 1 99 ? 10.692 -12.463 -12.839 1.00 92.50 99 LYS A O 1
ATOM 810 N N . LEU A 1 100 ? 9.195 -11.000 -12.007 1.00 90.81 100 LEU A N 1
ATOM 811 C CA . LEU A 1 100 ? 8.394 -11.963 -11.249 1.00 90.81 100 LEU A CA 1
ATOM 812 C C . LEU A 1 100 ? 7.178 -12.480 -12.020 1.00 90.81 100 LEU A C 1
ATOM 814 O O . LEU A 1 100 ? 6.590 -13.484 -11.623 1.00 90.81 100 LEU A O 1
ATOM 818 N N . ILE A 1 101 ? 6.797 -11.828 -13.122 1.00 91.06 101 ILE A N 1
ATOM 819 C CA . ILE A 1 101 ? 5.693 -12.304 -13.958 1.00 91.06 101 ILE A CA 1
ATOM 820 C C . ILE A 1 101 ? 6.121 -13.569 -14.704 1.00 91.06 101 ILE A C 1
ATOM 822 O O . ILE A 1 101 ? 6.883 -13.519 -15.676 1.00 91.06 101 ILE A O 1
ATOM 826 N N . ALA A 1 102 ? 5.600 -14.696 -14.229 1.00 87.06 102 ALA A N 1
ATOM 827 C CA . ALA A 1 102 ? 5.789 -16.023 -14.794 1.00 87.06 102 ALA A CA 1
ATOM 828 C C . ALA A 1 102 ? 4.584 -16.459 -15.648 1.00 87.06 102 ALA A C 1
ATOM 830 O O . ALA A 1 102 ? 3.478 -15.942 -15.497 1.00 87.06 102 ALA A O 1
ATOM 831 N N . GLY A 1 103 ? 4.809 -17.449 -16.516 1.00 92.88 103 GLY A N 1
ATOM 832 C CA . GLY A 1 103 ? 3.810 -17.979 -17.446 1.00 92.88 103 GLY A CA 1
ATOM 833 C C . GLY A 1 103 ? 3.759 -17.193 -18.757 1.00 92.88 103 GLY A C 1
ATOM 834 O O . GLY A 1 103 ? 3.697 -15.965 -18.753 1.00 92.88 103 GLY A O 1
ATOM 835 N N . ASP A 1 104 ? 3.789 -17.907 -19.882 1.00 91.62 104 ASP A N 1
ATOM 836 C CA . ASP A 1 104 ? 3.940 -17.298 -21.210 1.00 91.62 104 ASP A CA 1
ATOM 837 C C . ASP A 1 104 ? 2.784 -16.349 -21.552 1.00 91.62 104 ASP A C 1
ATOM 839 O O . ASP A 1 104 ? 3.014 -15.236 -22.021 1.00 91.62 104 ASP A O 1
ATOM 843 N N . GLU A 1 105 ? 1.546 -16.747 -21.255 1.00 92.88 105 GLU A N 1
ATOM 844 C CA . GLU A 1 105 ? 0.350 -15.939 -21.512 1.00 92.88 105 GLU A CA 1
ATOM 845 C C . GLU A 1 105 ? 0.313 -14.672 -20.646 1.00 92.88 105 GLU A C 1
ATOM 847 O O . GLU A 1 105 ? 0.153 -13.558 -21.151 1.00 92.88 105 GLU A O 1
ATOM 852 N N . HIS A 1 106 ? 0.547 -14.815 -19.339 1.00 91.38 106 HIS A N 1
ATOM 853 C CA . HIS A 1 106 ? 0.593 -13.681 -18.418 1.00 91.38 106 HIS A CA 1
ATOM 854 C C . HIS A 1 106 ? 1.729 -12.724 -18.760 1.00 91.38 106 HIS A C 1
ATOM 856 O O . HIS A 1 106 ? 1.539 -11.507 -18.706 1.00 91.38 106 HIS A O 1
ATOM 862 N N . ARG A 1 107 ? 2.894 -13.248 -19.161 1.00 93.44 107 ARG A N 1
ATOM 863 C CA . ARG A 1 107 ? 4.018 -12.422 -19.593 1.00 93.44 107 ARG A CA 1
ATOM 864 C C . ARG A 1 107 ? 3.706 -11.694 -20.894 1.00 93.44 107 ARG A C 1
ATOM 866 O O . ARG A 1 107 ? 3.989 -10.500 -20.976 1.00 93.44 107 ARG A O 1
ATOM 873 N N . ALA A 1 108 ? 3.095 -12.371 -21.867 1.00 94.81 108 ALA A N 1
ATOM 874 C CA . ALA A 1 108 ? 2.703 -11.778 -23.142 1.00 94.81 108 ALA A CA 1
ATOM 875 C C . ALA A 1 108 ? 1.739 -10.604 -22.940 1.00 94.81 108 ALA A C 1
ATOM 877 O O . ALA A 1 108 ? 1.981 -9.520 -23.473 1.00 94.81 108 ALA A O 1
ATOM 878 N N . TYR A 1 109 ? 0.703 -10.772 -22.112 1.00 94.06 109 TYR A N 1
ATOM 879 C CA . TYR A 1 109 ? -0.178 -9.661 -21.760 1.00 94.06 109 TYR A CA 1
ATOM 880 C C . TYR A 1 109 ? 0.558 -8.577 -20.965 1.00 94.06 109 TYR A C 1
ATOM 882 O O . TYR A 1 109 ? 0.396 -7.390 -21.257 1.00 94.06 109 TYR A O 1
ATOM 890 N N . PHE A 1 110 ? 1.367 -8.959 -19.968 1.00 93.94 110 PHE A N 1
ATOM 891 C CA . PHE A 1 110 ? 2.077 -8.016 -19.104 1.00 93.94 110 PHE A CA 1
ATOM 892 C C . PHE A 1 110 ? 2.945 -7.052 -19.906 1.00 93.94 110 PHE A C 1
ATOM 894 O O . PHE A 1 110 ? 2.904 -5.869 -19.634 1.00 93.94 110 PHE A O 1
ATOM 901 N N . ILE A 1 111 ? 3.670 -7.501 -20.927 1.00 95.00 111 ILE A N 1
ATOM 902 C CA . ILE A 1 111 ? 4.528 -6.600 -21.718 1.00 95.00 111 ILE A CA 1
ATOM 903 C C . ILE A 1 111 ? 3.791 -5.889 -22.868 1.00 95.00 111 ILE A C 1
ATOM 905 O O . ILE A 1 111 ? 4.405 -5.120 -23.606 1.00 95.00 111 ILE A O 1
ATOM 909 N N . SER A 1 112 ? 2.497 -6.161 -23.059 1.00 94.62 112 SER A N 1
ATOM 910 C CA . SER A 1 112 ? 1.746 -5.714 -24.235 1.00 94.62 112 SER A CA 1
ATOM 911 C C . SER A 1 112 ? 1.333 -4.240 -24.189 1.00 94.62 112 SER A C 1
ATOM 913 O O . SER A 1 112 ? 1.059 -3.657 -23.135 1.00 94.62 112 SER A O 1
ATOM 915 N N . ASP A 1 113 ? 1.150 -3.665 -25.379 1.00 95.50 113 ASP A N 1
ATOM 916 C CA . ASP A 1 113 ? 0.524 -2.350 -25.547 1.00 95.50 113 ASP A CA 1
ATOM 917 C C . ASP A 1 113 ? -0.962 -2.348 -25.137 1.00 95.50 113 ASP A C 1
ATOM 919 O O . ASP A 1 113 ? -1.505 -1.291 -24.825 1.00 95.50 113 ASP A O 1
ATOM 923 N N . ALA A 1 114 ? -1.632 -3.507 -25.083 1.00 94.38 114 ALA A N 1
ATOM 924 C CA . ALA A 1 114 ? -3.002 -3.595 -24.573 1.00 94.38 114 ALA A CA 1
ATOM 925 C C . ALA A 1 114 ? -3.070 -3.260 -23.073 1.00 94.38 114 ALA A C 1
ATOM 927 O O . ALA A 1 114 ? -4.029 -2.636 -22.621 1.00 94.38 114 ALA A O 1
ATOM 928 N N . ARG A 1 115 ? -2.034 -3.631 -22.311 1.00 91.50 115 ARG A N 1
ATOM 929 C CA . ARG A 1 115 ? -1.918 -3.312 -20.885 1.00 91.50 115 ARG A CA 1
ATOM 930 C C . ARG A 1 115 ? -1.401 -1.898 -20.641 1.00 91.50 115 ARG A C 1
ATOM 932 O O . ARG A 1 115 ? -1.911 -1.199 -19.770 1.00 91.50 115 ARG A O 1
ATOM 939 N N . HIS A 1 116 ? -0.357 -1.499 -21.364 1.00 90.38 116 HIS A N 1
ATOM 940 C CA . HIS A 1 116 ? 0.411 -0.289 -21.048 1.00 90.38 116 HIS A CA 1
ATOM 941 C C . HIS A 1 116 ? 0.165 0.891 -21.994 1.00 90.38 116 HIS A C 1
ATOM 943 O O . HIS A 1 116 ? 0.700 1.979 -21.776 1.00 90.38 116 HIS A O 1
ATOM 949 N N . GLY A 1 117 ? -0.637 0.698 -23.039 1.00 93.69 117 GLY A N 1
ATOM 950 C CA . GLY A 1 117 ? -0.750 1.631 -24.153 1.00 93.69 117 GLY A CA 1
ATOM 951 C C . GLY A 1 117 ? 0.475 1.588 -25.079 1.00 93.69 117 GLY A C 1
ATOM 952 O O . GLY A 1 117 ? 1.456 0.902 -24.787 1.00 93.69 117 GLY A O 1
ATOM 953 N N . PRO A 1 118 ? 0.454 2.342 -26.194 1.00 96.38 118 PRO A N 1
ATOM 954 C CA . PRO A 1 118 ? 1.497 2.284 -27.217 1.00 96.38 118 PRO A CA 1
ATOM 955 C C . PRO A 1 118 ? 2.906 2.566 -26.677 1.00 96.38 118 PRO A C 1
ATOM 957 O O . PRO A 1 118 ? 3.191 3.672 -26.186 1.00 96.38 118 PRO A O 1
ATOM 960 N N . GLN A 1 119 ? 3.797 1.577 -26.811 1.00 94.81 119 GLN A N 1
ATOM 961 C CA . GLN A 1 119 ? 5.177 1.588 -26.303 1.00 94.81 119 GLN A CA 1
ATOM 962 C C . GLN A 1 119 ? 5.271 1.790 -24.780 1.00 94.81 119 GLN A C 1
ATOM 964 O O . GLN A 1 119 ? 6.302 2.230 -24.267 1.00 94.81 119 GLN A O 1
ATOM 969 N N . GLY A 1 120 ? 4.196 1.514 -24.037 1.00 94.75 120 GLY A N 1
ATOM 970 C CA . GLY A 1 120 ? 4.114 1.803 -22.607 1.00 94.75 120 GLY A CA 1
ATOM 971 C C . GLY A 1 120 ? 5.122 1.006 -21.777 1.00 94.75 120 GLY A C 1
ATOM 972 O O . GLY A 1 120 ? 5.771 1.572 -20.901 1.00 94.75 120 GLY A O 1
ATOM 973 N N . TYR A 1 121 ? 5.342 -0.266 -22.121 1.00 95.94 121 TYR A N 1
ATOM 974 C CA . TYR A 1 121 ? 6.345 -1.120 -21.475 1.00 95.94 121 TYR A CA 1
ATOM 975 C C . TYR A 1 121 ? 7.761 -0.518 -21.544 1.00 95.94 121 TYR A C 1
ATOM 977 O O . TYR A 1 121 ? 8.444 -0.373 -20.532 1.00 95.94 121 TYR A O 1
ATOM 985 N N . GLN A 1 122 ? 8.186 -0.096 -22.741 1.00 97.00 122 GLN A N 1
ATOM 986 C CA . GLN A 1 122 ? 9.502 0.517 -22.950 1.00 97.00 122 GLN A CA 1
ATOM 987 C C . GLN A 1 122 ? 9.623 1.862 -22.225 1.00 97.00 122 GLN A C 1
ATOM 989 O O . GLN A 1 122 ? 10.664 2.149 -21.638 1.00 97.00 122 GLN A O 1
ATOM 994 N N . LYS A 1 123 ? 8.554 2.672 -22.228 1.00 95.88 123 LYS A N 1
ATOM 995 C CA . LYS A 1 123 ? 8.516 3.952 -21.506 1.00 95.88 123 LYS A CA 1
ATOM 996 C C . LYS A 1 123 ? 8.689 3.760 -20.002 1.00 95.88 123 LYS A C 1
ATOM 998 O O . LYS A 1 123 ? 9.473 4.494 -19.415 1.00 95.88 123 LYS A O 1
ATOM 1003 N N . LEU A 1 124 ? 8.018 2.771 -19.404 1.00 95.06 124 LEU A N 1
ATOM 1004 C CA . LEU A 1 124 ? 8.136 2.455 -17.975 1.00 95.06 124 LEU A CA 1
ATOM 1005 C C . LEU A 1 124 ? 9.570 2.072 -17.590 1.00 95.06 124 LEU A C 1
ATOM 1007 O O . LEU A 1 124 ? 10.096 2.570 -16.599 1.00 95.06 124 LEU A O 1
ATOM 1011 N N . LEU A 1 125 ? 10.233 1.242 -18.401 1.00 95.69 125 LEU A N 1
ATOM 1012 C CA . LEU A 1 125 ? 11.627 0.847 -18.166 1.00 95.69 125 LEU A CA 1
ATOM 1013 C C . LEU A 1 125 ? 12.634 1.992 -18.353 1.00 95.69 125 LEU A C 1
ATOM 1015 O O . LEU A 1 125 ? 13.729 1.936 -17.799 1.00 95.69 125 LEU A O 1
ATOM 1019 N N . ALA A 1 126 ? 12.277 3.015 -19.131 1.00 96.88 126 ALA A N 1
ATOM 1020 C CA . ALA A 1 126 ? 13.123 4.172 -19.408 1.00 96.88 126 ALA A CA 1
ATOM 1021 C C . ALA A 1 126 ? 12.962 5.320 -18.393 1.00 96.88 126 ALA A C 1
ATOM 1023 O O . ALA A 1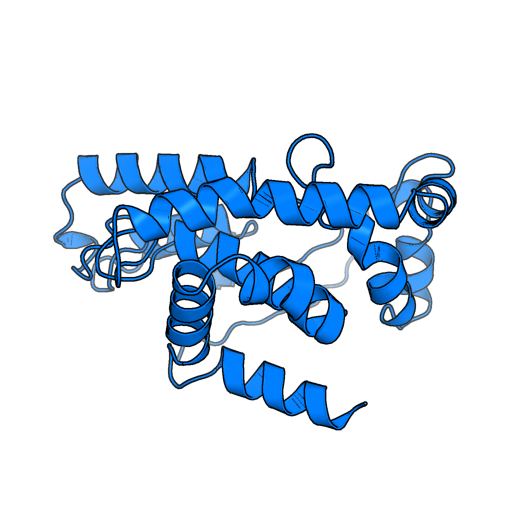 126 ? 13.654 6.332 -18.518 1.00 96.88 126 ALA A O 1
ATOM 1024 N N . LEU A 1 127 ? 12.053 5.204 -17.417 1.00 96.38 127 LEU A N 1
ATOM 1025 C CA . LEU A 1 127 ? 11.834 6.249 -16.418 1.00 96.38 127 LEU A CA 1
ATOM 1026 C C . LEU A 1 127 ? 13.075 6.475 -15.542 1.00 96.38 127 LEU A C 1
ATOM 1028 O O . LEU A 1 127 ? 13.804 5.545 -15.192 1.00 96.38 127 LEU A O 1
ATOM 1032 N N . ASP A 1 128 ? 13.283 7.729 -15.134 1.00 97.25 128 ASP A N 1
ATOM 1033 C CA . ASP A 1 128 ? 14.379 8.097 -14.241 1.00 97.25 128 ASP A CA 1
ATOM 1034 C C . ASP A 1 128 ? 14.142 7.540 -12.833 1.00 97.25 128 ASP A C 1
ATOM 1036 O O . ASP A 1 128 ? 13.352 8.056 -12.036 1.00 97.25 128 ASP A O 1
ATOM 1040 N N . ARG A 1 129 ? 14.883 6.482 -12.508 1.00 96.19 129 ARG A N 1
ATOM 1041 C CA . ARG A 1 129 ? 14.796 5.815 -11.213 1.00 96.19 129 ARG A CA 1
ATOM 1042 C C . ARG A 1 129 ? 15.145 6.731 -10.039 1.00 96.19 129 ARG A C 1
ATOM 1044 O O . ARG A 1 129 ? 14.524 6.592 -8.988 1.00 96.19 129 ARG A O 1
ATOM 1051 N N . GLN A 1 130 ? 16.117 7.632 -10.174 1.00 97.62 130 GLN A N 1
ATOM 1052 C CA . GLN A 1 130 ? 16.510 8.509 -9.067 1.00 97.62 130 GLN A CA 1
ATOM 1053 C C . GLN A 1 130 ? 15.398 9.506 -8.748 1.00 97.62 130 GLN A C 1
ATOM 1055 O O . GLN A 1 130 ? 15.060 9.700 -7.577 1.00 97.62 130 GLN A O 1
ATOM 1060 N N . GLU A 1 131 ? 14.771 10.068 -9.781 1.00 97.19 131 GLU A N 1
ATOM 1061 C CA . GLU A 1 131 ? 13.619 10.949 -9.605 1.00 97.19 131 GLU A CA 1
ATOM 1062 C C . GLU A 1 131 ? 12.417 10.203 -9.009 1.00 97.19 131 GLU A C 1
ATOM 1064 O O . GLU A 1 131 ? 11.768 10.710 -8.092 1.00 97.19 131 GLU A O 1
ATOM 1069 N N . LEU A 1 132 ? 12.146 8.969 -9.449 1.00 97.00 132 LEU A N 1
ATOM 1070 C CA . LEU A 1 132 ? 11.080 8.150 -8.867 1.00 97.00 132 LEU A CA 1
ATOM 1071 C C . LEU A 1 132 ? 11.331 7.850 -7.379 1.00 97.00 132 LEU A C 1
ATOM 1073 O O . LEU A 1 132 ? 10.407 7.961 -6.577 1.00 97.00 132 LEU A O 1
ATOM 1077 N N . ILE A 1 133 ? 12.567 7.545 -6.968 1.00 97.75 133 ILE A N 1
ATOM 1078 C CA . ILE A 1 133 ? 12.905 7.355 -5.544 1.00 97.75 133 ILE A CA 1
ATOM 1079 C C . ILE A 1 133 ? 12.682 8.652 -4.759 1.00 97.75 133 ILE A C 1
ATOM 1081 O O . ILE A 1 133 ? 12.102 8.632 -3.671 1.00 97.75 133 ILE A O 1
ATOM 1085 N N . ARG A 1 134 ? 13.103 9.796 -5.309 1.00 97.19 134 ARG A N 1
ATOM 1086 C CA . ARG A 1 134 ? 12.900 11.104 -4.676 1.00 97.19 134 ARG A CA 1
ATOM 1087 C C . ARG A 1 134 ? 11.409 11.403 -4.484 1.00 97.19 134 ARG A C 1
ATOM 1089 O O . ARG A 1 134 ? 11.005 11.798 -3.391 1.00 97.19 134 ARG A O 1
ATOM 1096 N N . ARG A 1 135 ? 10.581 11.177 -5.511 1.00 95.62 135 ARG A N 1
ATOM 1097 C CA . ARG A 1 135 ? 9.118 11.345 -5.440 1.00 95.62 135 ARG A CA 1
ATOM 1098 C C . ARG A 1 135 ? 8.467 10.380 -4.456 1.00 95.62 135 ARG A C 1
ATOM 1100 O O . ARG A 1 135 ? 7.635 10.816 -3.670 1.00 95.62 135 ARG A O 1
ATOM 1107 N N . ALA A 1 136 ? 8.903 9.125 -4.426 1.00 95.81 136 ALA A N 1
ATOM 1108 C CA . ALA A 1 136 ? 8.423 8.129 -3.476 1.00 95.81 136 ALA A CA 1
ATOM 1109 C C . ALA A 1 136 ? 8.662 8.559 -2.018 1.00 95.81 136 ALA A C 1
ATOM 1111 O O . ALA A 1 136 ? 7.748 8.496 -1.198 1.00 95.81 136 ALA A O 1
ATOM 1112 N N . LYS A 1 137 ? 9.855 9.086 -1.705 1.00 96.88 137 LYS A N 1
ATOM 1113 C CA . LYS A 1 137 ? 10.154 9.645 -0.375 1.00 96.88 137 LYS A CA 1
ATOM 1114 C C . LYS A 1 137 ? 9.280 10.849 -0.034 1.00 96.88 137 LYS A C 1
ATOM 1116 O O . LYS A 1 137 ? 8.873 10.991 1.113 1.00 96.88 137 LYS A O 1
ATOM 1121 N N . MET A 1 138 ? 8.961 11.703 -1.012 1.00 94.94 138 MET A N 1
ATOM 1122 C CA . MET A 1 138 ? 8.016 12.810 -0.807 1.00 94.94 138 MET A CA 1
ATOM 1123 C C . MET A 1 138 ? 6.583 12.318 -0.574 1.00 94.94 138 MET A C 1
ATOM 1125 O O . MET A 1 138 ? 5.884 12.894 0.254 1.00 94.94 138 MET A O 1
ATOM 1129 N N . ASN A 1 139 ? 6.150 11.252 -1.258 1.00 93.69 139 ASN A N 1
ATOM 1130 C CA . ASN A 1 139 ? 4.801 10.700 -1.111 1.00 93.69 139 ASN A CA 1
ATOM 1131 C C . ASN A 1 139 ? 4.510 10.200 0.311 1.00 93.69 139 ASN A C 1
ATOM 1133 O O . ASN A 1 139 ? 3.356 10.254 0.729 1.00 93.69 139 ASN A O 1
ATOM 1137 N N . VAL A 1 140 ? 5.525 9.763 1.067 1.00 96.00 140 VAL A N 1
ATOM 1138 C CA . VAL A 1 140 ? 5.333 9.321 2.459 1.00 96.00 140 VAL A CA 1
ATOM 1139 C C . VAL A 1 140 ? 5.441 10.447 3.491 1.00 96.00 140 VAL A C 1
ATOM 1141 O O . VAL A 1 140 ? 5.034 10.249 4.631 1.00 96.00 140 VAL A O 1
ATOM 1144 N N . GLN A 1 141 ? 5.936 11.640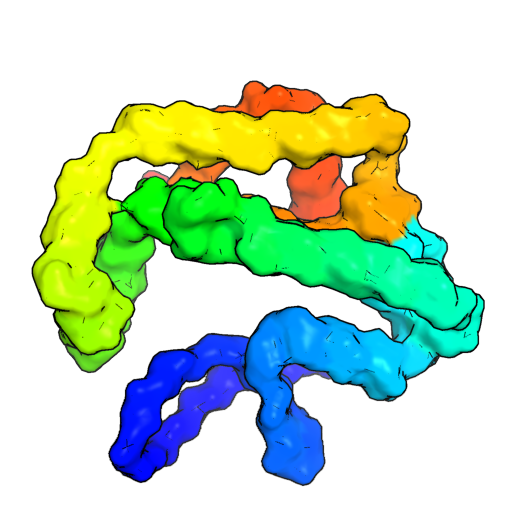 3.136 1.00 95.88 141 GLN A N 1
ATOM 1145 C CA . GLN A 1 141 ? 6.088 12.736 4.110 1.00 95.88 141 GLN A CA 1
ATOM 1146 C C . GLN A 1 141 ? 4.766 13.170 4.766 1.00 95.88 141 GLN A C 1
ATOM 1148 O O . GLN A 1 141 ? 4.758 13.355 5.984 1.00 95.88 141 GLN A O 1
ATOM 1153 N N . PRO A 1 142 ? 3.632 13.287 4.039 1.00 94.69 142 PRO A N 1
ATOM 1154 C CA . PRO A 1 142 ? 2.348 13.564 4.679 1.00 94.69 142 PRO A CA 1
ATOM 1155 C C . PRO A 1 142 ? 1.961 12.496 5.710 1.00 94.69 142 PRO A C 1
ATOM 1157 O O . PRO A 1 142 ? 1.427 12.830 6.761 1.00 94.69 142 PRO A O 1
ATOM 1160 N N . LEU A 1 143 ? 2.287 11.227 5.443 1.00 96.00 143 LEU A N 1
ATOM 1161 C CA . LEU A 1 143 ? 2.009 10.107 6.345 1.00 96.00 143 LEU A CA 1
ATOM 1162 C C . LEU A 1 143 ? 2.816 10.225 7.642 1.00 96.00 143 LEU A C 1
ATOM 1164 O O . LEU A 1 143 ? 2.263 10.082 8.730 1.00 96.00 143 LEU A O 1
ATOM 1168 N N . VAL A 1 144 ? 4.108 10.551 7.524 1.00 97.31 144 VAL A N 1
ATOM 1169 C CA . VAL A 1 144 ? 4.981 10.827 8.675 1.00 97.31 144 VAL A CA 1
ATOM 1170 C C . VAL A 1 144 ? 4.413 11.975 9.510 1.00 97.31 144 VAL A C 1
ATOM 1172 O O . VAL A 1 144 ? 4.334 11.861 10.730 1.00 97.31 144 VAL A O 1
ATOM 1175 N N . GLN A 1 145 ? 3.984 13.068 8.869 1.00 97.00 145 GLN A N 1
ATOM 1176 C CA . GLN A 1 145 ? 3.459 14.226 9.592 1.00 97.00 145 GLN A CA 1
ATOM 1177 C C . GLN A 1 145 ? 2.156 13.908 10.333 1.00 97.00 145 GLN A C 1
ATOM 1179 O O . GLN A 1 145 ? 2.015 14.308 11.483 1.00 97.00 145 GLN A O 1
ATOM 1184 N N . VAL A 1 146 ? 1.232 13.160 9.722 1.00 96.31 146 VAL A N 1
ATOM 1185 C CA . VAL A 1 146 ? -0.019 12.755 10.387 1.00 96.31 146 VAL A CA 1
ATOM 1186 C C . VAL A 1 146 ? 0.261 11.882 11.614 1.00 96.31 146 VAL A C 1
ATOM 1188 O O . VAL A 1 146 ? -0.279 12.144 12.686 1.00 96.31 146 VAL A O 1
ATOM 1191 N N . LEU A 1 147 ? 1.149 10.888 11.499 1.00 97.44 147 LEU A N 1
ATOM 1192 C CA . LEU A 1 147 ? 1.499 10.009 12.624 1.00 97.44 147 LEU A CA 1
ATOM 1193 C C . LEU A 1 147 ? 2.257 10.735 13.744 1.00 97.44 147 LEU A C 1
ATOM 1195 O O . LEU A 1 147 ? 2.214 10.301 14.893 1.00 97.44 147 LEU A O 1
ATOM 1199 N N . ARG A 1 148 ? 2.944 11.837 13.429 1.00 97.00 148 ARG A N 1
ATOM 1200 C CA . ARG A 1 148 ? 3.600 12.683 14.430 1.00 97.00 148 ARG A CA 1
ATOM 1201 C C . ARG A 1 148 ? 2.601 13.463 15.283 1.00 97.00 148 ARG A C 1
ATOM 1203 O O . ARG A 1 148 ? 2.833 13.611 16.478 1.00 97.00 148 ARG A O 1
ATOM 1210 N N . GLU A 1 149 ? 1.510 13.941 14.687 1.00 97.31 149 GLU A N 1
ATOM 1211 C CA . GLU A 1 149 ? 0.424 14.613 15.421 1.00 97.31 149 GLU A CA 1
ATOM 1212 C C . GLU A 1 149 ? -0.376 13.627 16.291 1.00 97.31 149 GLU A C 1
ATOM 1214 O O . GLU A 1 149 ? -0.888 14.001 17.345 1.00 97.31 149 GLU A O 1
ATOM 1219 N N . HIS A 1 150 ? -0.434 12.355 15.883 1.00 94.06 150 HIS A N 1
ATOM 1220 C CA . HIS A 1 150 ? -1.165 11.285 16.569 1.00 94.06 150 HIS A CA 1
ATOM 1221 C C . HIS A 1 150 ? -0.241 10.099 16.907 1.00 94.06 150 HIS A C 1
ATOM 1223 O O . HIS A 1 150 ? -0.363 9.008 16.335 1.00 94.06 150 HIS A O 1
ATOM 1229 N N . PRO A 1 151 ? 0.728 10.288 17.824 1.00 92.31 151 PRO A N 1
ATOM 1230 C CA . PRO A 1 151 ? 1.713 9.262 18.127 1.00 92.31 151 PRO A CA 1
ATOM 1231 C C . PRO A 1 151 ? 1.045 8.026 18.735 1.00 92.31 151 PRO A C 1
ATOM 1233 O O . PRO A 1 151 ? 0.203 8.125 19.623 1.00 92.31 151 PRO A O 1
ATOM 1236 N N . ASN A 1 152 ? 1.485 6.842 18.306 1.00 90.38 152 ASN A N 1
ATOM 1237 C CA . ASN A 1 152 ? 0.946 5.541 18.730 1.00 90.38 152 ASN A CA 1
ATOM 1238 C C . ASN A 1 152 ? -0.512 5.268 18.323 1.00 90.38 152 ASN A C 1
ATOM 1240 O O . ASN A 1 152 ? -1.084 4.274 18.770 1.00 90.38 152 ASN A O 1
ATOM 1244 N N . GLU A 1 153 ? -1.080 6.054 17.411 1.00 96.12 153 GLU A N 1
ATOM 1245 C CA . GLU A 1 153 ? -2.358 5.763 16.754 1.00 96.12 153 GLU A CA 1
ATOM 1246 C C . GLU A 1 153 ? -2.139 5.209 15.341 1.00 96.12 153 GLU A C 1
ATOM 1248 O O . GLU A 1 153 ? -1.012 5.130 14.839 1.00 96.12 153 GLU A O 1
ATOM 1253 N N . TYR A 1 154 ? -3.209 4.707 14.750 1.00 97.94 154 TYR A N 1
ATOM 1254 C CA . TYR A 1 154 ? -3.319 4.361 13.342 1.00 97.94 154 TYR A CA 1
ATOM 1255 C C . TYR A 1 154 ? -3.837 5.576 12.566 1.00 97.94 154 TYR A C 1
ATOM 1257 O O . TYR A 1 154 ? -4.288 6.551 13.162 1.00 97.94 154 TYR A O 1
ATOM 1265 N N . PHE A 1 155 ? -3.805 5.537 11.236 1.00 97.31 155 PHE A N 1
ATOM 1266 C CA . PHE A 1 155 ? -4.383 6.621 10.445 1.00 97.31 155 PHE A CA 1
ATOM 1267 C C . PHE A 1 155 ? -5.892 6.727 10.662 1.00 97.31 155 PHE A C 1
ATOM 1269 O O . PHE A 1 155 ? -6.413 7.836 10.721 1.00 97.31 155 PHE A O 1
ATOM 1276 N N . GLN A 1 156 ? -6.595 5.599 10.800 1.00 96.00 156 GLN A N 1
ATOM 1277 C CA . GLN A 1 156 ? -8.036 5.618 11.041 1.00 96.00 156 GLN A CA 1
ATOM 1278 C C . GLN A 1 156 ? -8.403 6.076 12.466 1.00 96.00 156 GLN A C 1
ATOM 1280 O O . GLN A 1 156 ? -9.505 6.583 12.665 1.00 96.00 156 GLN A O 1
ATOM 1285 N N . GLY A 1 157 ? -7.515 5.896 13.450 1.00 96.06 157 GLY A N 1
ATOM 1286 C CA . GLY A 1 157 ? -7.763 6.219 14.858 1.00 96.06 157 GLY A CA 1
ATOM 1287 C C . GLY A 1 157 ? -6.988 5.319 15.823 1.00 96.06 157 GLY A C 1
ATOM 1288 O O . GLY A 1 157 ? -5.864 4.904 15.558 1.00 96.06 157 GLY A O 1
ATOM 1289 N N . THR A 1 158 ? -7.584 4.964 16.961 1.00 96.38 158 THR A N 1
ATOM 1290 C CA . THR A 1 158 ? -6.937 4.100 17.969 1.00 96.38 158 THR A CA 1
ATOM 1291 C C . THR A 1 158 ? -6.835 2.631 17.544 1.00 96.38 158 THR A C 1
ATOM 1293 O O . THR A 1 158 ? -6.039 1.882 18.110 1.00 96.38 158 THR A O 1
ATOM 1296 N N . HIS A 1 159 ? -7.595 2.227 16.526 1.00 96.38 159 HIS A N 1
ATOM 1297 C CA . HIS A 1 159 ? -7.581 0.901 15.909 1.00 96.38 159 HIS A CA 1
ATOM 1298 C C . HIS A 1 159 ? -7.390 1.030 14.389 1.00 96.38 159 HIS A C 1
ATOM 1300 O O . HIS A 1 159 ? -7.825 2.030 13.811 1.00 96.38 159 HIS A O 1
ATOM 1306 N N . PRO A 1 160 ? -6.755 0.045 13.724 1.00 97.31 160 PRO A N 1
ATOM 1307 C CA . PRO A 1 160 ? -6.520 0.121 12.289 1.00 97.31 160 PRO A CA 1
ATOM 1308 C C . PRO A 1 160 ? -7.830 -0.022 11.516 1.00 97.31 160 PRO A C 1
ATOM 1310 O O . PRO A 1 160 ? -8.685 -0.834 11.875 1.00 97.31 160 PRO A O 1
ATOM 1313 N N . GLY A 1 161 ? -7.957 0.728 10.426 1.00 96.00 161 GLY A N 1
ATOM 1314 C CA . GLY A 1 161 ? -9.098 0.633 9.518 1.00 96.00 161 GLY A CA 1
ATOM 1315 C C . GLY A 1 161 ? -8.696 0.655 8.050 1.00 96.00 161 GLY A C 1
ATOM 1316 O O . GLY A 1 161 ? -7.539 0.431 7.694 1.00 96.00 161 GLY A O 1
ATOM 1317 N N . GLN A 1 162 ? -9.659 0.940 7.176 1.00 96.62 162 GLN A N 1
ATOM 1318 C CA . GLN A 1 162 ? -9.465 0.888 5.730 1.00 96.62 162 GLN A CA 1
ATOM 1319 C C . GLN A 1 162 ? -8.347 1.821 5.254 1.00 96.62 162 GLN A C 1
ATOM 1321 O O . GLN A 1 162 ? -7.590 1.445 4.360 1.00 96.62 162 GLN A O 1
ATOM 1326 N N . VAL A 1 163 ? -8.192 3.007 5.859 1.00 97.25 163 VAL A N 1
ATOM 1327 C CA . VAL A 1 163 ? -7.071 3.905 5.531 1.00 97.25 163 VAL A CA 1
ATOM 1328 C C . VAL A 1 163 ? -5.731 3.204 5.761 1.00 97.25 163 VAL A C 1
ATOM 1330 O O . VAL A 1 163 ? -4.855 3.230 4.895 1.00 97.25 163 VAL A O 1
ATOM 1333 N N . ASP A 1 164 ? -5.582 2.554 6.913 1.00 98.06 164 ASP A N 1
ATOM 1334 C CA . ASP A 1 164 ? -4.360 1.853 7.285 1.00 98.06 164 ASP A CA 1
ATOM 1335 C C . ASP A 1 164 ? -4.062 0.699 6.336 1.00 98.06 164 ASP A C 1
ATOM 1337 O O . ASP A 1 164 ? -2.933 0.566 5.869 1.00 98.06 164 ASP A O 1
ATOM 1341 N N . TYR A 1 165 ? -5.074 -0.105 6.010 1.00 96.38 165 TYR A N 1
ATOM 1342 C CA . TYR A 1 165 ? -4.908 -1.269 5.144 1.00 96.38 165 TYR A CA 1
ATOM 1343 C C . TYR A 1 165 ? -4.552 -0.892 3.705 1.00 96.38 165 TYR A C 1
ATOM 1345 O O . TYR A 1 165 ? -3.712 -1.559 3.104 1.00 96.38 165 TYR A O 1
ATOM 1353 N N . VAL A 1 166 ? -5.087 0.210 3.171 1.00 94.69 166 VAL A N 1
ATOM 1354 C CA . VAL A 1 166 ? -4.701 0.722 1.844 1.00 94.69 166 VAL A CA 1
ATOM 1355 C C . VAL A 1 166 ? -3.225 1.140 1.824 1.00 94.69 166 VAL A C 1
ATOM 1357 O O . VAL A 1 166 ? -2.464 0.729 0.945 1.00 94.69 166 VAL A O 1
ATOM 1360 N N . ILE A 1 167 ? -2.784 1.925 2.813 1.00 96.31 167 ILE A N 1
ATOM 1361 C CA . ILE A 1 167 ? -1.389 2.392 2.891 1.00 96.31 167 ILE A CA 1
ATOM 1362 C C . ILE A 1 167 ? -0.449 1.207 3.123 1.00 96.31 167 ILE A C 1
ATOM 1364 O O . ILE A 1 167 ? 0.603 1.102 2.484 1.00 96.31 167 ILE A O 1
ATOM 1368 N N . PHE A 1 168 ? -0.831 0.296 4.018 1.00 97.06 168 PHE A N 1
ATOM 1369 C CA . PHE A 1 168 ? -0.024 -0.863 4.374 1.00 97.06 168 PHE A CA 1
ATOM 1370 C C . PHE A 1 168 ? 0.069 -1.857 3.223 1.00 97.06 168 PHE A C 1
ATOM 1372 O O . PHE A 1 168 ? 1.148 -2.389 2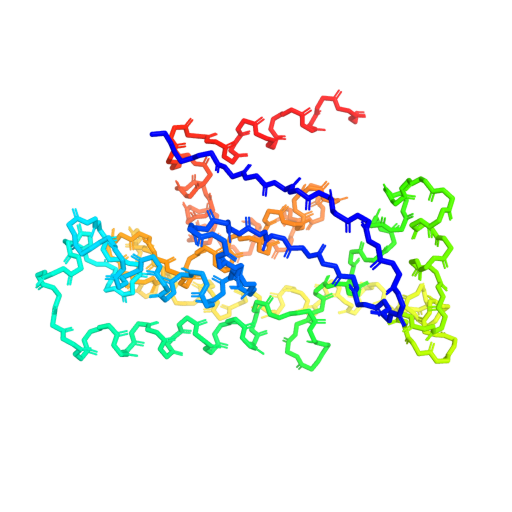.981 1.00 97.06 168 PHE A O 1
ATOM 1379 N N . GLY A 1 169 ? -1.009 -2.050 2.460 1.00 93.94 169 GLY A N 1
ATOM 1380 C CA . GLY A 1 169 ? -0.997 -2.845 1.235 1.00 93.94 169 GLY A CA 1
ATOM 1381 C C . GLY A 1 169 ? 0.037 -2.322 0.242 1.00 93.94 169 GLY A C 1
ATOM 1382 O O . GLY A 1 169 ? 0.826 -3.095 -0.305 1.00 93.94 169 GLY A O 1
ATOM 1383 N N . ARG A 1 170 ? 0.149 -0.993 0.093 1.00 94.19 170 ARG A N 1
ATOM 1384 C CA . ARG A 1 170 ? 1.220 -0.411 -0.718 1.00 94.19 170 ARG A CA 1
ATOM 1385 C C . ARG A 1 170 ? 2.594 -0.692 -0.097 1.00 94.19 170 ARG A C 1
ATOM 1387 O O . ARG A 1 170 ? 3.492 -1.156 -0.804 1.00 94.19 170 ARG A O 1
ATOM 1394 N N . TYR A 1 171 ? 2.796 -0.429 1.193 1.00 96.44 171 TYR A N 1
ATOM 1395 C CA . TYR A 1 171 ? 4.065 -0.751 1.856 1.00 96.44 171 TYR A CA 1
ATOM 1396 C C . TYR A 1 171 ? 4.477 -2.215 1.611 1.00 96.44 171 TYR A C 1
ATOM 1398 O O . TYR A 1 171 ? 5.596 -2.465 1.162 1.00 96.44 171 TYR A O 1
ATOM 1406 N N . ALA A 1 172 ? 3.554 -3.158 1.810 1.00 95.81 172 ALA A N 1
ATOM 1407 C CA . ALA A 1 172 ? 3.755 -4.584 1.594 1.00 95.81 172 ALA A CA 1
ATOM 1408 C C . ALA A 1 172 ? 4.129 -4.890 0.136 1.00 95.81 172 ALA A C 1
ATOM 1410 O O . ALA A 1 172 ? 5.128 -5.567 -0.098 1.00 95.81 172 ALA A O 1
ATOM 1411 N N . TYR A 1 173 ? 3.421 -4.315 -0.843 1.00 93.81 173 TYR A N 1
ATOM 1412 C CA . TYR A 1 173 ? 3.774 -4.423 -2.263 1.00 93.81 173 TYR A CA 1
ATOM 1413 C C . TYR A 1 173 ? 5.201 -3.919 -2.547 1.00 93.81 173 TYR A C 1
ATOM 1415 O O . TYR A 1 173 ? 5.958 -4.589 -3.245 1.00 93.81 173 TYR A O 1
ATOM 1423 N N . CYS A 1 174 ? 5.625 -2.786 -1.962 1.00 95.19 174 CYS A N 1
ATOM 1424 C CA . CYS A 1 174 ? 7.026 -2.343 -2.062 1.00 95.19 174 CYS A CA 1
ATOM 1425 C C . CYS A 1 174 ? 7.973 -3.401 -1.479 1.00 95.19 174 CYS A C 1
ATOM 1427 O O . CYS A 1 174 ? 8.942 -3.817 -2.117 1.00 95.19 174 CYS A O 1
ATOM 1429 N N . ARG A 1 175 ? 7.686 -3.808 -0.236 1.00 95.81 175 ARG A N 1
ATOM 1430 C CA . ARG A 1 175 ? 8.548 -4.630 0.616 1.00 95.81 175 ARG A CA 1
ATOM 1431 C C . ARG A 1 175 ? 8.799 -6.005 0.014 1.00 95.81 175 ARG A C 1
ATOM 1433 O O . ARG A 1 175 ? 9.885 -6.549 0.208 1.00 95.81 175 ARG A O 1
ATOM 1440 N N . MET A 1 176 ? 7.801 -6.534 -0.682 1.00 93.81 176 MET A N 1
ATOM 1441 C CA . MET A 1 176 ? 7.845 -7.802 -1.399 1.00 93.81 176 MET A CA 1
ATOM 1442 C C . MET A 1 176 ? 8.683 -7.743 -2.678 1.00 93.81 176 MET A C 1
ATOM 1444 O O . MET A 1 176 ? 9.252 -8.754 -3.070 1.00 93.81 176 MET A O 1
ATOM 1448 N N . LEU A 1 177 ? 8.771 -6.576 -3.321 1.00 94.00 177 LEU A N 1
ATOM 1449 C CA . LEU A 1 177 ? 9.501 -6.405 -4.578 1.00 94.00 177 LEU A CA 1
ATOM 1450 C C . LEU A 1 177 ? 10.956 -5.962 -4.384 1.00 94.00 177 LEU A C 1
ATOM 1452 O O . LEU A 1 177 ? 11.822 -6.356 -5.159 1.00 94.00 177 LEU A O 1
ATOM 1456 N N . ASP A 1 178 ? 11.230 -5.119 -3.386 1.00 95.62 178 ASP A N 1
ATOM 1457 C CA . ASP A 1 178 ? 12.588 -4.680 -3.042 1.00 95.62 178 ASP A CA 1
ATOM 1458 C C . ASP A 1 178 ? 12.638 -4.253 -1.570 1.00 95.62 178 ASP A C 1
ATOM 1460 O O . ASP A 1 178 ? 12.279 -3.127 -1.205 1.00 95.62 178 ASP A O 1
ATOM 1464 N N . ALA A 1 179 ? 13.072 -5.164 -0.698 1.00 95.62 179 ALA A N 1
ATOM 1465 C CA . ALA A 1 179 ? 13.098 -4.932 0.743 1.00 95.62 179 ALA A CA 1
ATOM 1466 C C . ALA A 1 179 ? 14.026 -3.779 1.142 1.00 95.62 179 ALA A C 1
ATOM 1468 O O . ALA A 1 179 ? 13.689 -2.964 2.006 1.00 95.62 179 ALA A O 1
ATOM 1469 N N . LYS A 1 180 ? 15.192 -3.698 0.493 1.00 96.19 180 LYS A N 1
ATOM 1470 C CA . LYS A 1 180 ? 16.222 -2.705 0.795 1.00 96.19 180 LYS A CA 1
ATOM 1471 C C . LYS A 1 180 ? 15.754 -1.309 0.407 1.00 96.19 180 LYS A C 1
ATOM 1473 O O . LYS A 1 180 ? 15.833 -0.393 1.224 1.00 96.19 180 LYS A O 1
ATOM 1478 N N . LEU A 1 181 ? 15.237 -1.153 -0.810 1.00 97.12 181 LEU A N 1
ATOM 1479 C CA . LEU A 1 181 ? 14.724 0.132 -1.268 1.00 97.12 181 LEU A CA 1
ATOM 1480 C C . LEU A 1 181 ? 13.477 0.550 -0.485 1.00 97.12 181 LEU A C 1
ATOM 1482 O O . LEU A 1 181 ? 13.303 1.725 -0.167 1.00 97.12 181 LEU A O 1
ATOM 1486 N N . THR A 1 182 ? 12.618 -0.404 -0.129 1.00 97.62 182 THR A N 1
ATOM 1487 C CA . THR A 1 182 ? 11.436 -0.117 0.691 1.00 97.62 182 THR A CA 1
ATOM 1488 C C . THR A 1 182 ? 11.819 0.418 2.059 1.00 97.62 182 THR A C 1
ATOM 1490 O O . THR A 1 182 ? 11.235 1.407 2.497 1.00 97.62 182 THR A O 1
ATOM 1493 N N . LYS A 1 183 ? 12.831 -0.172 2.707 1.00 97.69 183 LYS A N 1
ATOM 1494 C CA . LYS A 1 183 ? 13.360 0.345 3.972 1.00 97.69 183 LYS A CA 1
ATOM 1495 C C . LYS A 1 183 ? 13.806 1.804 3.829 1.00 97.69 183 LYS A C 1
ATOM 1497 O O . LYS A 1 183 ? 13.421 2.634 4.644 1.00 97.69 183 LYS A O 1
ATOM 1502 N N . GLU A 1 184 ? 14.539 2.122 2.764 1.00 97.81 184 GLU A N 1
ATOM 1503 C CA . GLU A 1 184 ? 15.004 3.486 2.487 1.00 97.81 184 GLU A CA 1
ATOM 1504 C C . GLU A 1 184 ? 13.843 4.479 2.282 1.00 97.81 184 GLU A C 1
ATOM 1506 O O . GLU A 1 184 ? 13.902 5.612 2.757 1.00 97.81 184 GLU A O 1
ATOM 1511 N N . ILE A 1 185 ? 12.792 4.076 1.561 1.00 97.62 185 ILE A N 1
ATOM 1512 C CA . ILE A 1 185 ? 11.665 4.949 1.191 1.00 97.62 185 ILE A CA 1
ATOM 1513 C C . ILE A 1 185 ? 10.624 5.081 2.301 1.00 97.62 185 ILE A C 1
ATOM 1515 O O . ILE A 1 185 ? 9.972 6.115 2.369 1.00 97.62 185 ILE A O 1
ATOM 1519 N N . TRP A 1 186 ? 10.447 4.063 3.141 1.00 97.75 186 TRP A N 1
ATOM 1520 C CA . TRP A 1 186 ? 9.390 4.022 4.152 1.00 97.75 186 TRP A CA 1
ATOM 1521 C C . TRP A 1 186 ? 9.959 4.060 5.567 1.00 97.75 186 TRP A C 1
ATOM 1523 O O . TRP A 1 186 ? 9.785 5.046 6.277 1.00 97.75 186 TRP A O 1
ATOM 1533 N N . ASN A 1 187 ? 10.655 2.999 5.979 1.00 97.44 187 ASN A N 1
ATOM 1534 C CA . ASN A 1 187 ? 11.107 2.823 7.361 1.00 97.44 187 ASN A CA 1
ATOM 1535 C C . ASN A 1 187 ? 12.090 3.918 7.806 1.00 97.44 187 ASN A C 1
ATOM 1537 O O . ASN A 1 187 ? 12.030 4.367 8.946 1.00 97.44 187 ASN A O 1
ATOM 1541 N N . ASP A 1 188 ? 12.960 4.376 6.906 1.00 97.69 188 ASP A N 1
ATOM 1542 C CA . ASP A 1 188 ? 14.016 5.345 7.221 1.00 97.69 188 ASP A CA 1
ATOM 1543 C C . ASP A 1 188 ? 13.547 6.810 7.147 1.00 97.69 188 ASP A C 1
ATOM 1545 O O . ASP A 1 188 ? 14.351 7.722 7.330 1.00 97.69 188 ASP A O 1
ATOM 1549 N N . GLN A 1 189 ? 12.259 7.061 6.876 1.00 96.50 189 GLN A N 1
ATOM 1550 C CA . GLN A 1 189 ? 11.715 8.423 6.769 1.00 96.50 189 GLN A CA 1
ATOM 1551 C C . GLN A 1 189 ? 11.230 9.009 8.103 1.00 96.50 189 GLN A C 1
ATOM 1553 O O . GLN A 1 189 ? 11.034 10.220 8.193 1.00 96.50 189 GLN A O 1
ATOM 1558 N N . GLY A 1 190 ? 11.044 8.183 9.135 1.00 94.81 190 GLY A N 1
ATOM 1559 C CA . GLY A 1 190 ? 10.643 8.626 10.471 1.00 94.81 190 GLY A CA 1
ATOM 1560 C C . GLY A 1 190 ? 10.308 7.456 11.393 1.00 94.81 190 GLY A C 1
ATOM 1561 O O . GLY A 1 190 ? 9.776 6.435 10.947 1.00 94.81 190 GLY A O 1
ATOM 1562 N N . GLU A 1 191 ? 10.602 7.605 12.687 1.00 96.81 191 GLU A N 1
ATOM 1563 C CA . GLU A 1 191 ? 10.309 6.575 13.691 1.00 96.81 191 GLU A CA 1
ATOM 1564 C C . GLU A 1 191 ? 8.804 6.313 13.803 1.00 96.81 191 GLU A C 1
ATOM 1566 O O . GLU A 1 191 ? 8.389 5.174 13.992 1.00 96.81 191 GLU A O 1
ATOM 1571 N N . GLU A 1 192 ? 7.975 7.339 13.616 1.00 97.25 192 GLU A N 1
ATOM 1572 C CA . GLU A 1 192 ? 6.518 7.268 13.713 1.00 97.25 192 GLU A CA 1
ATOM 1573 C C . GLU A 1 192 ? 5.936 6.343 12.633 1.00 97.25 192 GLU A C 1
ATOM 1575 O O . GLU A 1 192 ? 5.159 5.431 12.934 1.00 97.25 192 GLU A O 1
ATOM 1580 N N . LEU A 1 193 ? 6.380 6.524 11.383 1.00 97.56 193 LEU A N 1
ATOM 1581 C CA . LEU A 1 193 ? 5.984 5.676 10.258 1.00 97.56 193 LEU A CA 1
ATOM 1582 C C . LEU A 1 193 ? 6.520 4.253 10.420 1.00 97.56 193 LEU A C 1
ATOM 1584 O O . LEU A 1 193 ? 5.783 3.292 10.198 1.00 97.56 193 LEU A O 1
ATOM 1588 N N . ASN A 1 194 ? 7.770 4.100 10.863 1.00 98.00 194 ASN A N 1
ATOM 1589 C CA . ASN A 1 194 ? 8.334 2.783 11.138 1.00 98.00 194 ASN A CA 1
ATOM 1590 C C . ASN A 1 194 ? 7.558 2.049 12.246 1.00 98.00 194 ASN A C 1
ATOM 1592 O O . ASN A 1 194 ? 7.233 0.876 12.091 1.00 98.00 194 ASN A O 1
ATOM 1596 N N . ASN A 1 195 ? 7.191 2.730 13.331 1.00 98.06 195 ASN A N 1
ATOM 1597 C CA . ASN A 1 195 ? 6.420 2.147 14.431 1.00 98.06 195 ASN A CA 1
ATOM 1598 C C . ASN A 1 195 ? 5.002 1.755 13.998 1.00 98.06 195 ASN A C 1
ATOM 1600 O O . ASN A 1 195 ? 4.479 0.730 14.440 1.00 98.06 195 ASN A O 1
ATOM 1604 N N . TRP A 1 196 ? 4.365 2.544 13.129 1.00 98.50 196 TRP A N 1
ATOM 1605 C CA . TRP A 1 196 ? 3.092 2.177 12.506 1.00 98.50 196 TRP A CA 1
ATOM 1606 C C . TRP A 1 196 ? 3.227 0.927 11.615 1.00 98.50 196 TRP A C 1
ATOM 1608 O O . TRP A 1 196 ? 2.461 -0.022 11.792 1.00 98.50 196 TRP A O 1
ATOM 1618 N N . ILE A 1 197 ? 4.257 0.859 10.758 1.00 98.25 197 ILE A N 1
ATOM 1619 C CA . ILE A 1 197 ? 4.565 -0.328 9.936 1.00 98.25 197 ILE A CA 1
ATOM 1620 C C . ILE A 1 197 ? 4.751 -1.567 10.817 1.00 98.25 197 ILE A C 1
ATOM 1622 O O . ILE A 1 197 ? 4.191 -2.624 10.523 1.00 98.25 197 ILE A O 1
ATOM 1626 N N . GLN A 1 198 ? 5.534 -1.454 11.895 1.00 97.69 198 GLN A N 1
ATOM 1627 C CA . GLN A 1 198 ? 5.784 -2.572 12.804 1.00 97.69 198 GLN A CA 1
ATOM 1628 C C . GLN A 1 198 ? 4.489 -3.040 13.472 1.00 97.69 198 GLN A C 1
ATOM 1630 O O . GLN A 1 198 ? 4.213 -4.236 13.469 1.00 97.69 198 GLN A O 1
ATOM 1635 N N . ARG A 1 199 ? 3.653 -2.120 13.975 1.00 97.50 199 ARG A N 1
ATOM 1636 C CA . ARG A 1 199 ? 2.363 -2.475 14.589 1.00 97.50 199 ARG A CA 1
ATOM 1637 C C . ARG A 1 199 ? 1.466 -3.267 13.641 1.00 97.50 199 ARG A C 1
ATOM 1639 O O . ARG A 1 199 ? 0.998 -4.333 14.027 1.00 97.50 199 ARG A O 1
ATOM 1646 N N . LEU A 1 200 ? 1.281 -2.802 12.403 1.00 97.75 200 LEU A N 1
ATOM 1647 C CA . LEU A 1 200 ? 0.473 -3.529 11.416 1.00 97.75 200 LEU A CA 1
ATOM 1648 C C . LEU A 1 200 ? 1.115 -4.841 10.960 1.00 97.75 200 LEU A C 1
ATOM 1650 O O . LEU A 1 200 ? 0.403 -5.817 10.754 1.00 97.75 200 LEU A O 1
ATOM 1654 N N . SER A 1 201 ? 2.445 -4.907 10.864 1.00 97.44 201 SER A N 1
ATOM 1655 C CA . SER A 1 201 ? 3.134 -6.156 10.505 1.00 97.44 201 SER A CA 1
ATOM 1656 C C . SER A 1 201 ? 2.938 -7.248 11.564 1.00 97.44 201 SER A C 1
ATOM 1658 O O . SER A 1 201 ? 2.873 -8.429 11.225 1.00 97.44 201 SER A O 1
ATOM 1660 N N . GLN A 1 202 ? 2.821 -6.860 12.841 1.00 97.25 202 GLN A N 1
ATOM 1661 C CA . GLN A 1 202 ? 2.564 -7.776 13.959 1.00 97.25 202 GLN A CA 1
ATOM 1662 C C . GLN A 1 202 ? 1.069 -8.025 14.232 1.00 97.25 202 GLN A C 1
ATOM 1664 O O . GLN A 1 202 ? 0.744 -8.903 15.033 1.00 97.25 202 GLN A O 1
ATOM 1669 N N . ALA A 1 203 ? 0.161 -7.277 13.598 1.00 93.06 203 ALA A N 1
ATOM 1670 C CA . ALA A 1 203 ? -1.281 -7.464 13.745 1.00 93.06 203 ALA A CA 1
ATOM 1671 C C . ALA A 1 203 ? -1.751 -8.794 13.126 1.00 93.06 203 ALA A C 1
ATOM 1673 O O . ALA A 1 203 ? -1.021 -9.421 12.356 1.00 93.06 203 ALA A O 1
ATOM 1674 N N . HIS A 1 204 ? -2.980 -9.211 13.457 1.00 92.38 204 HIS A N 1
ATOM 1675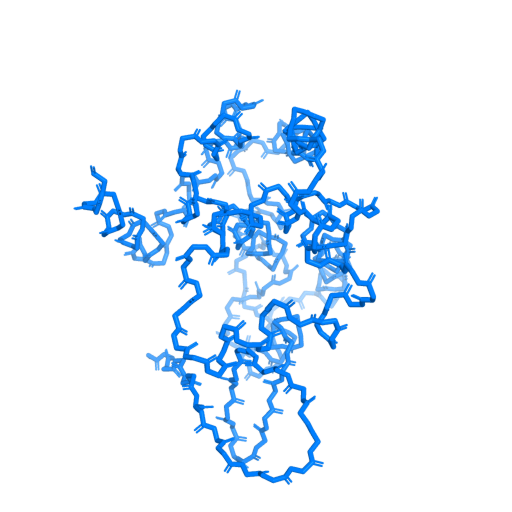 C CA . HIS A 1 204 ? -3.656 -10.376 12.860 1.00 92.38 204 HIS A CA 1
ATOM 1676 C C . HIS A 1 204 ? -2.780 -11.638 12.861 1.00 92.38 204 HIS A C 1
ATOM 1678 O O . HIS A 1 204 ? -2.422 -12.168 11.811 1.00 92.38 204 HIS A O 1
ATOM 1684 N N . ASP A 1 205 ? -2.353 -12.059 14.054 1.00 95.44 205 ASP A N 1
ATOM 1685 C CA . ASP A 1 205 ? -1.454 -13.204 14.265 1.00 95.44 205 ASP A CA 1
ATOM 1686 C C . ASP A 1 205 ? -0.126 -13.117 13.494 1.00 95.44 205 ASP A C 1
ATOM 1688 O O . ASP A 1 205 ? 0.502 -14.128 13.172 1.00 95.44 205 ASP A O 1
ATOM 1692 N N . ARG A 1 206 ? 0.341 -11.885 13.240 1.00 95.31 206 ARG A N 1
ATOM 1693 C CA . ARG A 1 206 ? 1.594 -11.579 12.535 1.00 95.31 206 ARG A CA 1
ATOM 1694 C C . ARG A 1 206 ? 1.603 -12.092 11.093 1.00 95.31 206 ARG A C 1
ATOM 1696 O O . ARG A 1 206 ? 2.674 -12.377 10.556 1.00 95.31 206 ARG A O 1
ATOM 1703 N N . HIS A 1 207 ? 0.435 -12.208 10.458 1.00 93.69 207 HIS A N 1
ATOM 1704 C CA . HIS A 1 207 ? 0.303 -12.780 9.117 1.00 93.69 207 HIS A CA 1
ATOM 1705 C C . HIS A 1 207 ? 1.212 -12.089 8.086 1.00 93.69 207 HIS A C 1
ATOM 1707 O O . HIS A 1 207 ? 1.960 -12.749 7.366 1.00 93.69 207 HIS A O 1
ATOM 1713 N N . ALA A 1 208 ? 1.225 -10.752 8.068 1.00 94.00 208 ALA A N 1
ATOM 1714 C CA . ALA A 1 208 ? 2.090 -9.989 7.168 1.00 94.00 208 ALA A CA 1
ATOM 1715 C C . ALA A 1 208 ? 3.583 -10.235 7.450 1.00 94.00 208 ALA A C 1
ATOM 1717 O O . ALA A 1 208 ? 4.358 -10.459 6.521 1.00 94.00 208 ALA A O 1
ATOM 1718 N N . GLN A 1 209 ? 3.989 -10.253 8.725 1.00 95.19 209 GLN A N 1
ATOM 1719 C CA . GLN A 1 209 ? 5.376 -10.537 9.096 1.00 95.19 209 GLN A CA 1
ATOM 1720 C C . GLN A 1 209 ? 5.819 -11.930 8.639 1.00 95.19 209 GLN A C 1
ATOM 1722 O O . GLN A 1 209 ? 6.917 -12.069 8.113 1.00 95.19 209 GLN A O 1
ATOM 1727 N N . GLN A 1 210 ? 4.968 -12.947 8.794 1.00 94.88 210 GLN A N 1
ATOM 1728 C CA . GLN A 1 210 ? 5.273 -14.309 8.348 1.00 94.88 210 GLN A CA 1
ATOM 1729 C C . GLN A 1 210 ? 5.536 -14.365 6.837 1.00 94.88 210 GLN A C 1
ATOM 1731 O O . GLN A 1 210 ? 6.475 -15.031 6.400 1.00 94.88 210 GLN A O 1
ATOM 1736 N N . ILE A 1 211 ? 4.755 -13.623 6.043 1.00 92.50 211 ILE A N 1
ATOM 1737 C CA . ILE A 1 211 ? 4.986 -13.488 4.599 1.00 92.50 211 ILE A CA 1
ATOM 1738 C C . ILE A 1 211 ? 6.339 -12.811 4.344 1.00 92.50 211 ILE A C 1
ATOM 1740 O O . ILE A 1 211 ? 7.163 -13.352 3.607 1.00 92.50 211 ILE A O 1
ATOM 1744 N N . PHE A 1 212 ? 6.613 -11.673 4.988 1.00 93.25 212 PHE A N 1
ATOM 1745 C CA . PHE A 1 212 ? 7.876 -10.949 4.803 1.00 93.25 212 PHE A CA 1
ATOM 1746 C C . PHE A 1 212 ? 9.112 -11.774 5.181 1.00 93.25 212 PHE A C 1
ATOM 1748 O O . PHE A 1 212 ? 10.140 -11.666 4.506 1.00 93.25 212 PHE A O 1
ATOM 1755 N N . ASP A 1 213 ? 9.013 -12.595 6.227 1.00 91.62 213 ASP A N 1
ATOM 1756 C CA . ASP A 1 213 ? 10.081 -13.490 6.677 1.00 91.62 213 ASP A CA 1
ATOM 1757 C C . ASP A 1 213 ? 10.314 -14.626 5.671 1.00 91.62 213 ASP A C 1
ATOM 1759 O O . ASP A 1 213 ? 11.459 -14.974 5.389 1.00 91.62 213 ASP A O 1
ATOM 1763 N N . SER A 1 214 ? 9.245 -15.166 5.075 1.00 87.19 214 SER A N 1
ATOM 1764 C CA . SER A 1 214 ? 9.346 -16.241 4.079 1.00 87.19 214 SER A CA 1
ATOM 1765 C C . SER A 1 214 ? 10.073 -15.811 2.799 1.00 87.19 214 SER A C 1
ATOM 1767 O O . SER A 1 214 ? 10.793 -16.606 2.197 1.00 87.19 214 SER A O 1
ATOM 1769 N N . CYS A 1 215 ? 9.944 -14.541 2.410 1.00 73.12 215 CYS A N 1
ATOM 1770 C CA . CYS A 1 215 ? 10.588 -14.003 1.212 1.00 73.12 215 CYS A CA 1
ATOM 1771 C C . CYS A 1 215 ? 12.033 -13.562 1.446 1.00 73.12 215 CYS A C 1
ATOM 1773 O O . CYS A 1 215 ? 12.825 -13.581 0.511 1.00 73.12 215 CYS A O 1
ATOM 1775 N N . ALA A 1 216 ? 12.406 -13.225 2.684 1.00 60.72 216 ALA A N 1
ATOM 1776 C CA . ALA A 1 216 ? 13.788 -12.899 3.043 1.00 60.72 216 ALA A CA 1
ATOM 1777 C C . ALA A 1 216 ? 14.745 -14.108 2.968 1.00 60.72 216 ALA A C 1
ATOM 1779 O O . ALA A 1 216 ? 15.952 -13.929 3.065 1.00 60.72 216 ALA A O 1
ATOM 1780 N N . LEU A 1 217 ? 14.217 -15.327 2.810 1.00 43.91 217 LEU A N 1
ATOM 1781 C CA . LEU A 1 217 ? 14.995 -16.564 2.673 1.00 43.91 217 LEU A CA 1
ATOM 1782 C C . LEU A 1 217 ? 15.352 -16.901 1.211 1.00 43.91 217 LEU A C 1
ATOM 1784 O O . LEU A 1 217 ? 15.937 -17.955 0.967 1.00 43.91 217 LEU A O 1
ATOM 1788 N N . ILE A 1 218 ? 14.959 -16.055 0.249 1.00 45.75 218 ILE A N 1
ATOM 1789 C CA . ILE A 1 218 ? 15.158 -16.272 -1.197 1.00 45.75 218 ILE A CA 1
ATOM 1790 C C . ILE A 1 218 ? 16.292 -15.383 -1.765 1.00 45.75 218 ILE A C 1
ATOM 1792 O O . ILE A 1 218 ? 16.739 -15.620 -2.887 1.00 45.75 218 ILE A O 1
ATOM 1796 N N . ASP A 1 219 ? 16.798 -14.426 -0.978 1.00 37.22 219 ASP A N 1
ATOM 1797 C CA . ASP A 1 219 ? 17.993 -13.610 -1.273 1.00 37.22 219 ASP A CA 1
ATOM 1798 C C . ASP A 1 219 ? 19.268 -14.207 -0.643 1.00 37.22 219 ASP A C 1
ATOM 1800 O O . ASP A 1 219 ? 20.362 -14.020 -1.230 1.00 37.22 219 ASP A O 1
#

Sequence (219 aa):
MINIYITHIENNGNEKIREENYELDGTFIYDSFLIAEWLENTYPDAPSLFTGDGKLSCDARPEHIIVGKNYARMIDLGLGASKPEWAVWFDLFFPQLDKLIAGDEHRAYFISDARHGPQGYQKLLALDRQELIRRAKMNVQPLVQVLREHPNEYFQGTHPGQVDYVIFGRYAYCRMLDAKLTKEIWNDQGEELNNWIQRLSQAHDRHAQQIFDSCALID

pLDDT: mean 86.02, std 20.12, range [22.14, 98.5]

Radius of gyration: 18.59 Å; chains: 1; bounding box: 42×34×46 Å